Protein AF-A0A1F5LB48-F1 (afdb_monomer)

Structure (mmCIF, N/CA/C/O backbone):
data_AF-A0A1F5LB48-F1
#
_entry.id   AF-A0A1F5LB48-F1
#
loop_
_atom_site.group_PDB
_atom_site.id
_atom_site.type_symbol
_atom_site.label_atom_id
_atom_site.label_alt_id
_atom_site.label_comp_id
_atom_site.label_asym_id
_atom_site.label_entity_id
_atom_site.label_seq_id
_atom_site.pdbx_PDB_ins_code
_atom_site.Cartn_x
_atom_site.Cartn_y
_atom_site.Cartn_z
_atom_site.occupancy
_atom_site.B_iso_or_equiv
_atom_site.auth_seq_id
_atom_site.auth_comp_id
_atom_site.auth_asym_id
_atom_site.auth_atom_id
_atom_site.pdbx_PDB_model_num
ATOM 1 N N . MET A 1 1 ? -12.799 -10.835 -4.211 1.00 81.88 1 MET A N 1
ATOM 2 C CA . MET A 1 1 ? -11.622 -11.680 -4.520 1.00 81.88 1 MET A CA 1
ATOM 3 C C . MET A 1 1 ? -11.861 -12.621 -5.693 1.00 81.88 1 MET A C 1
ATOM 5 O O . MET A 1 1 ? -11.198 -12.433 -6.698 1.00 81.88 1 MET A O 1
ATOM 9 N N . VAL A 1 2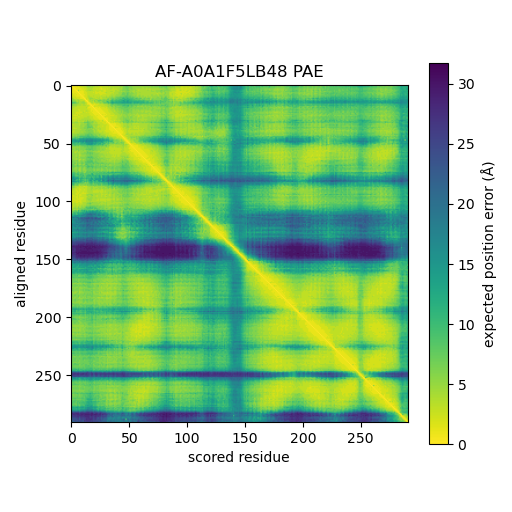 ? -12.829 -13.552 -5.645 1.00 86.00 2 VAL A N 1
ATOM 10 C CA . VAL A 1 2 ? -13.094 -14.482 -6.774 1.00 86.00 2 VAL A CA 1
ATOM 11 C C . VAL A 1 2 ? -13.381 -13.746 -8.089 1.00 86.00 2 VAL A C 1
ATOM 13 O O . VAL A 1 2 ? -12.719 -13.997 -9.089 1.00 86.00 2 VAL A O 1
ATOM 16 N N . ALA A 1 3 ? -14.321 -12.793 -8.080 1.00 87.88 3 ALA A N 1
ATOM 17 C CA . ALA A 1 3 ? -14.663 -12.017 -9.274 1.00 87.88 3 ALA A CA 1
ATOM 18 C C . ALA A 1 3 ? -13.473 -11.198 -9.810 1.00 87.88 3 ALA A C 1
ATOM 20 O O . ALA A 1 3 ? -13.258 -11.152 -11.015 1.00 87.88 3 ALA A O 1
ATOM 21 N N . TRP A 1 4 ? -12.668 -10.616 -8.915 1.00 89.44 4 TRP A N 1
ATOM 22 C CA . TRP A 1 4 ? -11.459 -9.869 -9.277 1.00 89.44 4 TRP A CA 1
ATOM 23 C C . TRP A 1 4 ? -10.420 -10.772 -9.958 1.00 89.44 4 TRP A C 1
ATOM 25 O O . TRP A 1 4 ? -9.944 -10.450 -11.044 1.00 89.44 4 TRP A O 1
ATOM 35 N N . GLY A 1 5 ? -10.130 -11.941 -9.375 1.00 86.88 5 GLY A N 1
ATOM 36 C CA . GLY A 1 5 ? -9.173 -12.897 -9.941 1.00 86.88 5 GLY A CA 1
ATOM 37 C C . GLY A 1 5 ? -9.636 -13.446 -11.291 1.00 86.88 5 GLY A C 1
ATOM 38 O O . GLY A 1 5 ? -8.848 -13.546 -12.230 1.00 86.88 5 GLY A O 1
ATOM 39 N N . LEU A 1 6 ? -10.940 -13.700 -11.440 1.00 88.69 6 LEU A N 1
ATOM 40 C CA . LEU A 1 6 ? -11.532 -14.119 -12.709 1.00 88.69 6 LEU A CA 1
ATOM 41 C C . LEU A 1 6 ? -11.364 -13.031 -13.780 1.00 88.69 6 LEU A C 1
ATOM 43 O O . LEU A 1 6 ? -10.853 -13.315 -14.861 1.00 88.69 6 LEU A O 1
ATOM 47 N N . VAL A 1 7 ? -11.697 -11.773 -13.481 1.00 90.12 7 VAL A N 1
ATOM 48 C CA . VAL A 1 7 ? -11.503 -10.662 -14.431 1.00 90.12 7 VAL A CA 1
ATOM 49 C C . VAL A 1 7 ? -10.018 -10.465 -14.775 1.00 90.12 7 VAL A C 1
ATOM 51 O O . VAL A 1 7 ? -9.695 -10.230 -15.942 1.00 90.12 7 VAL A O 1
ATOM 54 N N . MET A 1 8 ? -9.100 -10.636 -13.817 1.00 88.00 8 MET A N 1
ATOM 55 C CA . MET A 1 8 ? -7.652 -10.594 -14.069 1.00 88.00 8 MET A CA 1
ATOM 56 C C . MET A 1 8 ? -7.190 -11.694 -15.031 1.00 88.00 8 MET A C 1
ATOM 58 O O . MET A 1 8 ? -6.523 -11.393 -16.022 1.00 88.00 8 MET A O 1
ATOM 62 N N . THR A 1 9 ? -7.607 -12.949 -14.818 1.00 88.12 9 THR A N 1
ATOM 63 C CA . THR A 1 9 ? -7.268 -14.046 -15.747 1.00 88.12 9 THR A CA 1
ATOM 64 C C . THR A 1 9 ? -7.815 -13.802 -17.152 1.00 88.12 9 THR A C 1
ATOM 66 O O . THR A 1 9 ? -7.095 -13.983 -18.135 1.00 88.12 9 THR A O 1
ATOM 69 N N . LEU A 1 10 ? -9.054 -13.307 -17.262 1.00 86.75 10 LEU A N 1
ATOM 70 C CA . LEU A 1 10 ? -9.660 -12.953 -18.546 1.00 86.75 10 LEU A CA 1
ATOM 71 C C . LEU A 1 10 ? -8.911 -11.812 -19.240 1.00 86.75 10 LEU A C 1
ATOM 73 O O . LEU A 1 10 ? -8.740 -11.861 -20.458 1.00 86.75 10 LEU A O 1
ATOM 77 N N . THR A 1 11 ? -8.403 -10.829 -18.488 1.00 86.62 11 THR A N 1
ATOM 78 C CA . THR A 1 11 ? -7.620 -9.702 -19.030 1.00 86.62 11 THR A CA 1
ATOM 79 C C . THR A 1 11 ? -6.382 -10.188 -19.786 1.00 86.62 11 THR A C 1
ATOM 81 O O . THR A 1 11 ? -6.052 -9.638 -20.835 1.00 86.62 11 THR A O 1
ATOM 84 N N . GLY A 1 12 ? -5.733 -11.258 -19.318 1.00 82.62 12 GLY A N 1
ATOM 85 C CA . GLY A 1 12 ? -4.582 -11.850 -20.003 1.00 82.62 12 GLY A CA 1
ATOM 86 C C . GLY A 1 12 ? -4.915 -12.483 -21.361 1.00 82.62 12 GLY A C 1
ATOM 87 O O . GLY A 1 12 ? -4.046 -12.569 -22.227 1.00 82.62 12 GLY A O 1
ATOM 88 N N . ILE A 1 13 ? -6.168 -12.875 -21.606 1.00 85.00 13 ILE A N 1
ATOM 89 C CA . ILE A 1 13 ? -6.598 -13.592 -22.824 1.00 85.00 13 ILE A CA 1
ATOM 90 C C . ILE A 1 13 ? -7.203 -12.636 -23.869 1.00 85.00 13 ILE A C 1
ATOM 92 O O . ILE A 1 13 ? -7.259 -12.962 -25.055 1.00 85.00 13 ILE A O 1
ATOM 96 N N . VAL A 1 14 ? -7.566 -11.413 -23.472 1.00 85.06 14 VAL A N 1
ATOM 97 C CA . VAL A 1 14 ? -8.120 -10.387 -24.368 1.00 85.06 14 VAL A CA 1
ATOM 98 C C . VAL A 1 14 ? -7.200 -10.111 -25.563 1.00 85.06 14 VAL A C 1
ATOM 100 O O . VAL A 1 14 ? -5.998 -9.910 -25.407 1.00 85.06 14 VAL A O 1
ATOM 103 N N . GLN A 1 15 ? -7.787 -10.052 -26.762 1.00 81.56 15 GLN A N 1
ATOM 104 C CA . GLN A 1 15 ? -7.083 -9.708 -28.008 1.00 81.56 15 GLN A CA 1
ATOM 105 C C . GLN A 1 15 ? -7.569 -8.400 -28.657 1.00 81.56 15 GLN A C 1
ATOM 107 O O . GLN A 1 15 ? -6.947 -7.913 -29.592 1.00 81.56 15 GLN A O 1
ATOM 112 N N . ASN A 1 16 ? -8.654 -7.806 -28.144 1.00 88.44 16 ASN A N 1
ATOM 113 C CA . ASN A 1 16 ? -9.307 -6.635 -28.732 1.00 88.44 16 ASN A CA 1
ATOM 114 C C . ASN A 1 16 ? -9.297 -5.440 -27.770 1.00 88.44 16 ASN A C 1
ATOM 116 O O . ASN A 1 16 ? -9.497 -5.609 -26.567 1.00 88.44 16 ASN A O 1
ATOM 120 N N . TYR A 1 17 ? -9.171 -4.221 -28.305 1.00 87.50 17 TYR A N 1
ATOM 121 C CA . TYR A 1 17 ? -9.194 -2.982 -27.514 1.00 87.50 17 TYR A CA 1
ATOM 122 C C . TYR A 1 17 ? -10.490 -2.815 -26.703 1.00 87.50 17 TYR A C 1
ATOM 124 O O . TYR A 1 17 ? -10.450 -2.499 -25.515 1.00 87.50 17 TYR A O 1
ATOM 132 N N . SER A 1 18 ? -11.642 -3.099 -27.317 1.00 89.69 18 SER A N 1
ATOM 133 C CA . SER A 1 18 ? -12.945 -3.069 -26.640 1.00 89.69 18 SER A CA 1
ATOM 134 C C . SER A 1 18 ? -13.026 -4.076 -25.488 1.00 89.69 18 SER A C 1
ATOM 136 O O . SER A 1 18 ? -13.546 -3.753 -24.422 1.00 89.69 18 SER A O 1
ATOM 138 N N . GLY A 1 19 ? -12.449 -5.269 -25.669 1.00 86.75 19 GLY A N 1
ATOM 139 C CA . GLY A 1 19 ? -12.344 -6.283 -24.620 1.00 86.75 19 GLY A CA 1
ATOM 140 C C . GLY A 1 19 ? -11.456 -5.835 -23.460 1.00 86.75 19 GLY A C 1
ATOM 141 O O . GLY A 1 19 ? -11.777 -6.104 -22.306 1.00 86.75 19 GLY A O 1
ATOM 142 N N . LEU A 1 20 ? -10.381 -5.092 -23.743 1.00 87.25 20 LEU A N 1
ATOM 143 C CA . LEU A 1 20 ? -9.483 -4.571 -22.711 1.00 87.25 20 LEU A CA 1
ATOM 144 C C . LEU A 1 20 ? -10.187 -3.494 -21.881 1.00 87.25 20 LEU A C 1
ATOM 146 O O . LEU A 1 20 ? -10.059 -3.468 -20.658 1.00 87.25 20 LEU A O 1
ATOM 150 N N . LEU A 1 21 ? -10.970 -2.636 -22.538 1.00 89.31 21 LEU A N 1
ATOM 151 C CA . LEU A 1 21 ? -11.743 -1.586 -21.880 1.00 89.31 21 LEU A CA 1
ATOM 152 C C . LEU A 1 21 ? -12.848 -2.176 -20.992 1.00 89.31 21 LEU A C 1
ATOM 154 O O . LEU A 1 21 ? -12.995 -1.762 -19.843 1.00 89.31 21 LEU A O 1
ATOM 158 N N . ALA A 1 22 ? -13.553 -3.202 -21.478 1.00 90.88 22 ALA A N 1
ATOM 159 C CA . ALA A 1 22 ? -14.526 -3.946 -20.680 1.00 90.88 22 ALA A CA 1
ATOM 160 C C . ALA A 1 22 ? -13.871 -4.622 -19.463 1.00 90.88 22 ALA A C 1
ATOM 162 O O . ALA A 1 22 ? -14.363 -4.484 -18.344 1.00 90.88 22 ALA A O 1
ATOM 163 N N . ALA A 1 23 ? -12.730 -5.292 -19.653 1.00 89.12 23 ALA A N 1
ATOM 164 C CA . ALA A 1 23 ? -11.998 -5.928 -18.561 1.00 89.12 23 ALA A CA 1
ATOM 165 C C . ALA A 1 23 ? -11.575 -4.912 -17.487 1.00 89.12 23 ALA A C 1
ATOM 167 O O . ALA A 1 23 ? -11.754 -5.164 -16.299 1.00 89.12 23 ALA A O 1
ATOM 168 N N . ARG A 1 24 ? -11.100 -3.724 -17.887 1.00 88.75 24 ARG A N 1
ATOM 169 C CA . ARG A 1 24 ? -10.735 -2.645 -16.952 1.00 88.75 24 ARG A CA 1
ATOM 170 C C . ARG A 1 24 ? -11.927 -2.098 -16.177 1.00 88.75 24 ARG A C 1
ATOM 172 O O . ARG A 1 24 ? -11.792 -1.847 -14.982 1.00 88.75 24 ARG A O 1
ATOM 179 N N . PHE A 1 25 ? -13.079 -1.950 -16.827 1.00 90.50 25 PHE A N 1
ATOM 180 C CA . PHE A 1 25 ? -14.308 -1.534 -16.154 1.00 90.50 25 PHE A CA 1
ATOM 181 C C . PHE A 1 25 ? -14.709 -2.533 -15.061 1.00 90.50 25 PHE A C 1
ATOM 183 O O . PHE A 1 25 ? -14.881 -2.147 -13.905 1.00 90.50 25 PHE A O 1
ATOM 190 N N . PHE A 1 26 ? -14.791 -3.825 -15.393 1.00 91.00 26 PHE A N 1
ATOM 191 C CA . PHE A 1 26 ? -15.170 -4.850 -14.418 1.00 91.00 26 PHE A CA 1
ATOM 192 C C . PHE A 1 26 ? -14.134 -5.026 -13.307 1.00 91.00 26 PHE A C 1
ATOM 194 O O . PHE A 1 26 ? -14.515 -5.252 -12.161 1.00 91.00 26 PHE A O 1
ATOM 201 N N . LEU A 1 27 ? -12.846 -4.862 -13.610 1.00 88.00 27 LEU A N 1
ATOM 202 C CA . LEU A 1 27 ? -11.781 -4.910 -12.611 1.00 88.00 27 LEU A CA 1
ATOM 203 C C . LEU A 1 27 ? -12.006 -3.826 -11.550 1.00 88.00 27 LEU A C 1
ATOM 205 O O . LEU A 1 27 ? -12.094 -4.154 -10.367 1.00 88.00 27 LEU A O 1
ATOM 209 N N . GLY A 1 28 ? -12.243 -2.579 -11.972 1.00 86.31 28 GLY A N 1
ATOM 210 C CA . GLY A 1 28 ? -12.556 -1.478 -11.058 1.00 86.31 28 GLY A CA 1
ATOM 211 C C . GLY A 1 28 ? -13.821 -1.723 -10.227 1.00 86.31 28 GLY A C 1
ATOM 212 O O . GLY A 1 28 ? -13.813 -1.506 -9.017 1.00 86.31 28 GLY A O 1
ATOM 213 N N . VAL A 1 29 ? -14.887 -2.254 -10.840 1.00 89.06 29 VAL A N 1
ATOM 214 C CA . VAL A 1 29 ? -16.126 -2.617 -10.121 1.00 89.06 29 VAL A CA 1
ATOM 215 C C . VAL A 1 29 ? -15.854 -3.663 -9.037 1.00 89.06 29 VAL A C 1
ATOM 217 O O . VAL A 1 29 ? -16.358 -3.543 -7.922 1.00 89.06 29 VAL A O 1
ATOM 220 N N . THR A 1 30 ? -15.039 -4.678 -9.332 1.00 87.38 30 THR A N 1
ATOM 221 C CA . THR A 1 30 ? -14.706 -5.727 -8.354 1.00 87.38 30 THR A CA 1
ATOM 222 C C . THR A 1 30 ? -13.747 -5.266 -7.255 1.00 87.38 30 THR A C 1
ATOM 224 O O . THR A 1 30 ? -13.747 -5.853 -6.173 1.00 87.38 30 THR A O 1
ATOM 227 N N . GLU A 1 31 ? -12.946 -4.231 -7.509 1.00 84.38 31 GLU A N 1
ATOM 228 C CA . GLU A 1 31 ? -11.964 -3.688 -6.565 1.00 84.38 31 GLU A CA 1
ATOM 229 C C . GLU A 1 31 ? -12.570 -2.648 -5.611 1.00 84.38 31 GLU A C 1
ATOM 231 O O . GLU A 1 31 ? -12.173 -2.578 -4.448 1.00 84.38 31 GLU A O 1
ATOM 236 N N . ALA A 1 32 ? -13.587 -1.898 -6.049 1.00 82.44 32 ALA A N 1
ATOM 237 C CA . ALA A 1 32 ? -14.183 -0.797 -5.283 1.00 82.44 32 ALA A CA 1
ATOM 238 C C . ALA A 1 32 ? -14.658 -1.189 -3.868 1.00 82.44 32 ALA A C 1
ATOM 240 O O . ALA A 1 32 ? -14.583 -0.386 -2.940 1.00 82.44 32 ALA A O 1
ATOM 241 N N . GLY A 1 33 ? -15.123 -2.429 -3.682 1.00 79.31 33 GLY A N 1
ATOM 242 C CA . GLY A 1 33 ? -15.602 -2.927 -2.387 1.00 79.31 33 GLY A CA 1
ATOM 243 C C . GLY A 1 33 ? -14.512 -3.464 -1.451 1.00 79.31 33 GLY A C 1
ATOM 244 O O . GLY A 1 33 ? -14.788 -3.705 -0.277 1.00 79.31 33 GLY A O 1
ATOM 245 N N . LEU A 1 34 ? -13.283 -3.663 -1.937 1.00 82.75 34 LEU A N 1
ATOM 246 C CA . LEU A 1 34 ? -12.214 -4.331 -1.187 1.00 82.75 34 LEU A CA 1
ATOM 247 C C . LEU A 1 34 ? -11.807 -3.523 0.043 1.00 82.75 34 LEU A C 1
ATOM 249 O O . LEU A 1 34 ? -11.749 -4.046 1.154 1.00 82.75 34 LEU A O 1
ATOM 253 N N . PHE A 1 35 ? -11.555 -2.234 -0.163 1.00 77.69 35 PHE A N 1
ATOM 254 C CA . PHE A 1 35 ? -11.083 -1.347 0.887 1.00 77.69 35 PHE A CA 1
ATOM 255 C C . PHE A 1 35 ? -12.109 -1.108 2.012 1.00 77.69 35 PHE A C 1
ATOM 257 O O . PHE A 1 35 ? -11.781 -1.378 3.172 1.00 77.69 35 PHE A O 1
ATOM 264 N N . PRO A 1 36 ? -13.357 -0.679 1.722 1.00 74.69 36 PRO A N 1
ATOM 265 C CA . PRO A 1 36 ? -14.378 -0.533 2.760 1.00 74.69 36 PRO A CA 1
ATOM 266 C C . PRO A 1 36 ? -14.736 -1.874 3.416 1.00 74.69 36 PRO A C 1
ATOM 268 O O . PRO A 1 36 ? -14.980 -1.911 4.620 1.00 74.69 36 PRO A O 1
ATOM 271 N N . GLY A 1 37 ? -14.698 -2.984 2.667 1.00 77.25 37 GLY A N 1
ATOM 272 C CA . GLY A 1 37 ? -14.926 -4.325 3.209 1.00 77.25 37 GLY A CA 1
ATOM 273 C C . GLY A 1 37 ? -13.884 -4.732 4.254 1.00 77.25 37 GLY A C 1
ATOM 274 O O . GLY A 1 37 ? -14.246 -5.209 5.327 1.00 77.25 37 GLY A O 1
ATOM 275 N N . LEU A 1 38 ? -12.596 -4.481 3.992 1.00 77.44 38 LEU A N 1
ATOM 276 C CA . LEU A 1 38 ? -11.521 -4.735 4.960 1.00 77.44 38 LEU A CA 1
ATOM 277 C C . LEU A 1 38 ? -11.651 -3.854 6.206 1.00 77.44 38 LEU A C 1
ATOM 279 O O . LEU A 1 38 ? -11.498 -4.346 7.324 1.00 77.44 38 LEU A O 1
ATOM 283 N N . ALA A 1 39 ? -11.958 -2.566 6.030 1.00 73.88 39 ALA A N 1
ATOM 284 C CA . ALA A 1 39 ? -12.162 -1.651 7.149 1.00 73.88 39 ALA A CA 1
ATOM 285 C C . ALA A 1 39 ? -13.340 -2.093 8.037 1.00 73.88 39 ALA A C 1
ATOM 287 O O . ALA A 1 39 ? -13.211 -2.125 9.264 1.00 73.88 39 ALA A O 1
ATOM 288 N N . PHE A 1 40 ? -14.452 -2.509 7.425 1.00 74.00 40 PHE A N 1
ATOM 289 C CA . PHE A 1 40 ? -15.611 -3.047 8.135 1.00 74.00 40 PHE A CA 1
ATOM 290 C C . PHE A 1 40 ? -15.274 -4.344 8.881 1.00 74.00 40 PHE A C 1
ATOM 292 O O . PHE A 1 40 ? -15.571 -4.460 10.070 1.00 74.00 40 PHE A O 1
ATOM 299 N N . TYR A 1 41 ? -14.576 -5.279 8.235 1.00 75.00 41 TYR A N 1
ATOM 300 C CA . TYR A 1 41 ? -14.179 -6.543 8.857 1.00 75.00 41 TYR A CA 1
ATOM 301 C C . TYR A 1 41 ? -13.283 -6.332 10.090 1.00 75.00 41 TYR A C 1
ATOM 303 O O . TYR A 1 41 ? -13.521 -6.915 11.148 1.00 75.00 41 TYR A O 1
ATOM 311 N N . VAL A 1 42 ? -12.295 -5.430 10.006 1.00 74.12 42 VAL A N 1
ATOM 312 C CA . VAL A 1 42 ? -11.447 -5.074 11.160 1.00 74.12 42 VAL A CA 1
ATOM 313 C C . VAL A 1 42 ? -12.275 -4.465 12.294 1.00 74.12 42 VAL A C 1
ATOM 315 O O . VAL A 1 42 ? -12.001 -4.743 13.461 1.00 74.12 42 VAL A O 1
ATOM 318 N N . SER A 1 43 ? -13.292 -3.664 11.965 1.00 69.19 43 SER A N 1
ATOM 319 C CA . SER A 1 43 ? -14.159 -3.019 12.957 1.00 69.19 43 SER A CA 1
ATOM 320 C C . SER A 1 43 ? -15.053 -3.997 13.728 1.00 69.19 43 SER A C 1
ATOM 322 O O . SER A 1 43 ? -15.413 -3.715 14.868 1.00 69.19 43 SER A O 1
ATOM 324 N N . LEU A 1 44 ? -15.373 -5.149 13.131 1.00 70.00 44 LEU A N 1
ATOM 325 C CA . LEU A 1 44 ? -16.181 -6.199 13.752 1.00 70.00 44 LEU A CA 1
ATOM 326 C C . LEU A 1 44 ? -15.362 -7.052 14.733 1.00 70.00 44 LEU A C 1
ATOM 328 O O . LEU A 1 44 ? -15.877 -7.504 15.752 1.00 70.00 44 LEU A O 1
ATOM 332 N N . TRP A 1 45 ? -14.076 -7.251 14.435 1.00 69.75 45 TRP A N 1
ATOM 333 C CA . TRP A 1 45 ? -13.188 -8.126 15.204 1.00 69.75 45 TRP A CA 1
ATOM 334 C C . TRP A 1 45 ? -12.366 -7.413 16.282 1.00 69.75 45 TRP A C 1
ATOM 336 O O . TRP A 1 45 ? -11.889 -8.070 17.208 1.00 69.75 45 TRP A O 1
ATOM 346 N N . TYR A 1 46 ? -12.165 -6.095 16.180 1.00 69.56 46 TYR A N 1
ATOM 347 C CA . TYR A 1 46 ? -11.248 -5.371 17.063 1.00 69.56 46 TYR A CA 1
ATOM 348 C C . TYR A 1 46 ? -11.820 -4.056 17.610 1.00 69.56 46 TYR A C 1
ATOM 350 O O . TYR A 1 46 ? -12.443 -3.285 16.879 1.00 69.56 46 TYR A O 1
ATOM 358 N N . PRO A 1 47 ? -11.524 -3.722 18.882 1.00 66.12 47 PRO A N 1
ATOM 359 C CA . PRO A 1 47 ? -11.899 -2.440 19.462 1.00 66.12 47 PRO A CA 1
ATOM 360 C C . PRO A 1 47 ? -11.146 -1.272 18.804 1.00 66.12 47 PRO A C 1
ATOM 362 O O . PRO A 1 47 ? -9.964 -1.375 18.457 1.00 66.12 47 PRO A O 1
ATOM 365 N N . ARG A 1 48 ? -11.814 -0.112 18.699 1.00 63.06 48 ARG A N 1
ATOM 366 C CA . ARG A 1 48 ? -11.320 1.099 18.002 1.00 63.06 48 ARG A CA 1
ATOM 367 C C . ARG A 1 48 ? -9.921 1.543 18.439 1.00 63.06 48 ARG A C 1
ATOM 369 O O . ARG A 1 48 ? -9.135 2.004 17.609 1.00 63.06 48 ARG A O 1
ATOM 376 N N . LYS A 1 49 ? -9.577 1.362 19.717 1.00 64.25 49 LYS A N 1
ATOM 377 C CA . LYS A 1 49 ? -8.264 1.723 20.273 1.00 64.25 49 LYS A CA 1
ATOM 378 C C . LYS A 1 49 ? -7.101 0.985 19.596 1.00 64.25 49 LYS A C 1
ATOM 380 O O . LYS A 1 49 ? -6.047 1.582 19.443 1.00 64.25 49 LYS A O 1
ATOM 385 N N . ASN A 1 50 ? -7.324 -0.237 19.110 1.00 67.56 50 ASN A N 1
ATOM 386 C CA . ASN A 1 50 ? -6.290 -1.077 18.492 1.00 67.56 50 ASN A CA 1
ATOM 387 C C . ASN A 1 50 ? -6.472 -1.232 16.969 1.00 67.56 50 ASN A C 1
ATOM 389 O O . ASN A 1 50 ? -5.763 -2.009 16.331 1.00 67.56 50 ASN A O 1
ATOM 393 N N . SER A 1 51 ? -7.445 -0.530 16.380 1.00 66.56 51 SER A N 1
ATOM 394 C CA . SER A 1 51 ? -7.787 -0.658 14.957 1.00 66.56 51 SER A CA 1
ATOM 395 C C . SER A 1 51 ? -6.696 -0.117 14.022 1.00 66.56 51 SER A C 1
ATOM 397 O O . SER A 1 51 ? -6.489 -0.673 12.944 1.00 66.56 51 SER A O 1
ATOM 399 N N . GLN A 1 52 ? -5.947 0.911 14.444 1.00 68.00 52 GLN A N 1
ATOM 400 C CA . GLN A 1 52 ? -4.917 1.549 13.621 1.00 68.00 52 GLN A CA 1
ATOM 401 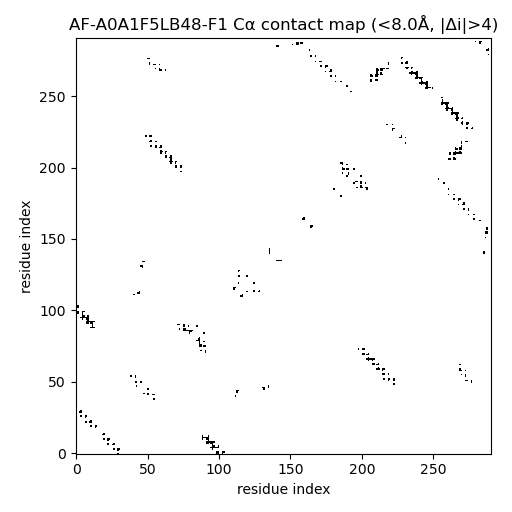C C . GLN A 1 52 ? -3.753 0.604 13.331 1.00 68.00 52 GLN A C 1
ATOM 403 O O . GLN A 1 52 ? -3.375 0.461 12.171 1.00 68.00 52 GLN A O 1
ATOM 408 N N . PHE A 1 53 ? -3.201 -0.069 14.342 1.00 75.31 53 PHE A N 1
ATOM 409 C CA . PHE A 1 53 ? -2.124 -1.037 14.143 1.00 75.31 53 PHE A CA 1
ATOM 410 C C . PHE A 1 53 ? -2.548 -2.189 13.223 1.00 75.31 53 PHE A C 1
ATOM 412 O O . PHE A 1 53 ? -1.758 -2.654 12.404 1.00 75.31 53 PHE A O 1
ATOM 419 N N . ARG A 1 54 ? -3.808 -2.634 13.305 1.00 80.56 54 ARG A N 1
ATOM 420 C CA . ARG A 1 54 ? -4.335 -3.707 12.444 1.00 80.56 54 ARG A CA 1
ATOM 421 C C . ARG A 1 54 ? -4.513 -3.254 10.998 1.00 80.56 54 ARG A C 1
ATOM 423 O O . ARG A 1 54 ? -4.099 -3.974 10.094 1.00 80.56 54 ARG A O 1
ATOM 430 N N . LEU A 1 55 ? -5.050 -2.055 10.775 1.00 78.75 55 LEU A N 1
ATOM 431 C CA . LEU A 1 55 ? -5.108 -1.453 9.440 1.00 78.75 55 LEU A CA 1
ATOM 432 C C . LEU A 1 55 ? -3.703 -1.222 8.875 1.00 78.75 55 LEU A C 1
ATOM 434 O O . LEU A 1 55 ? -3.455 -1.542 7.717 1.00 78.75 55 LEU A O 1
ATOM 438 N N . ALA A 1 56 ? -2.764 -0.747 9.696 1.00 80.25 56 ALA A N 1
ATOM 439 C CA . ALA A 1 56 ? -1.365 -0.608 9.308 1.00 80.25 56 ALA A CA 1
ATOM 440 C C . ALA A 1 56 ? -0.747 -1.958 8.918 1.00 80.25 56 ALA A C 1
ATOM 442 O O . ALA A 1 56 ? -0.013 -2.020 7.942 1.00 80.25 56 ALA A O 1
ATOM 443 N N . LEU A 1 57 ? -1.089 -3.056 9.598 1.00 84.38 57 LEU A N 1
ATOM 444 C CA . LEU A 1 57 ? -0.618 -4.396 9.235 1.00 84.38 57 LEU A CA 1
ATOM 445 C C . LEU A 1 57 ? -1.175 -4.862 7.879 1.00 84.38 57 LEU A C 1
ATOM 447 O O . LEU A 1 57 ? -0.435 -5.437 7.082 1.00 84.38 57 LEU A O 1
ATOM 451 N N . ILE A 1 58 ? -2.442 -4.562 7.574 1.00 84.12 58 ILE A N 1
ATOM 452 C CA . ILE A 1 58 ? -3.033 -4.831 6.252 1.00 84.12 58 ILE A CA 1
ATOM 453 C C . ILE A 1 58 ? -2.313 -4.012 5.174 1.00 84.12 58 ILE A C 1
ATOM 455 O O . ILE A 1 58 ? -1.895 -4.563 4.157 1.00 84.12 58 ILE A O 1
ATOM 459 N N . PHE A 1 59 ? -2.084 -2.720 5.406 1.00 82.75 59 PHE A N 1
ATOM 460 C CA . PHE A 1 59 ? -1.339 -1.875 4.467 1.00 82.75 59 PHE A CA 1
ATOM 461 C C . PHE A 1 59 ? 0.128 -2.293 4.315 1.00 82.75 59 PHE A C 1
ATOM 463 O O . PHE A 1 59 ? 0.657 -2.258 3.206 1.00 82.75 59 PHE A O 1
ATOM 470 N N . ALA A 1 60 ? 0.766 -2.753 5.390 1.00 85.06 60 ALA A N 1
ATOM 471 C CA . ALA A 1 60 ? 2.109 -3.318 5.362 1.00 85.06 60 ALA A CA 1
ATOM 472 C C . ALA A 1 60 ? 2.151 -4.617 4.538 1.00 85.06 60 ALA A C 1
ATOM 474 O O . ALA A 1 60 ? 3.103 -4.863 3.799 1.00 85.06 60 ALA A O 1
ATOM 475 N N . SER A 1 61 ? 1.102 -5.443 4.602 1.00 85.75 61 SER A N 1
ATOM 476 C CA . SER A 1 61 ? 0.992 -6.615 3.727 1.00 85.75 61 SER A CA 1
ATOM 477 C C . SER A 1 61 ? 0.844 -6.216 2.253 1.00 85.75 61 SER A C 1
ATOM 479 O O . SER A 1 61 ? 1.450 -6.849 1.392 1.00 85.75 61 SER A O 1
ATOM 481 N N . ALA A 1 62 ? 0.139 -5.117 1.959 1.00 84.81 62 ALA A N 1
ATOM 482 C CA . ALA A 1 62 ? 0.016 -4.583 0.604 1.00 84.81 62 ALA A CA 1
ATOM 483 C C . ALA A 1 62 ? 1.350 -4.025 0.071 1.00 84.81 62 ALA A C 1
ATOM 485 O O . ALA A 1 62 ? 1.716 -4.302 -1.071 1.00 84.81 62 ALA A O 1
ATOM 486 N N . SER A 1 63 ? 2.126 -3.300 0.888 1.00 84.19 63 SER A N 1
ATOM 487 C CA . SER A 1 63 ? 3.475 -2.855 0.496 1.00 84.19 63 SER A CA 1
ATOM 488 C C . SER A 1 63 ? 4.42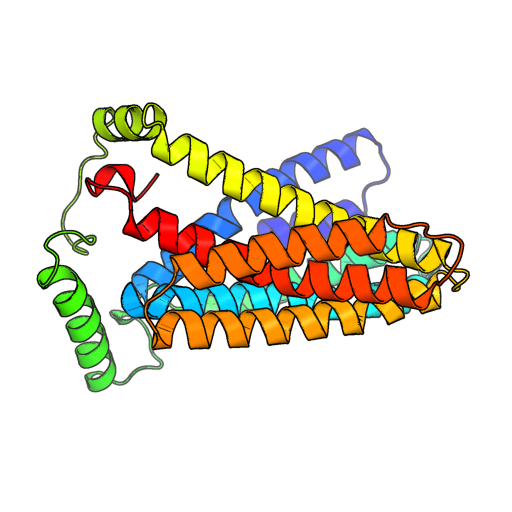2 -4.033 0.283 1.00 84.19 63 SER A C 1
ATOM 490 O O . SER A 1 63 ? 5.181 -4.053 -0.684 1.00 84.19 63 SER A O 1
ATOM 492 N N . MET A 1 64 ? 4.344 -5.047 1.146 1.00 86.44 64 MET A N 1
ATOM 493 C CA . MET A 1 64 ? 5.122 -6.274 1.007 1.00 86.44 64 MET A CA 1
ATOM 494 C C . MET A 1 64 ? 4.760 -7.022 -0.282 1.00 86.44 64 MET A C 1
ATOM 496 O O . MET A 1 64 ? 5.656 -7.443 -1.012 1.00 86.44 64 MET A O 1
ATOM 500 N N . ALA A 1 65 ? 3.470 -7.128 -0.612 1.00 85.81 65 ALA A N 1
ATOM 501 C CA . ALA A 1 65 ? 3.014 -7.686 -1.882 1.00 85.81 65 ALA A CA 1
ATOM 502 C C . ALA A 1 65 ? 3.575 -6.903 -3.081 1.00 85.81 65 ALA A C 1
ATOM 504 O O . ALA A 1 65 ? 4.005 -7.517 -4.053 1.00 85.81 65 ALA A O 1
ATOM 505 N N . GLY A 1 66 ? 3.678 -5.571 -2.988 1.00 80.75 66 GLY A N 1
ATOM 506 C CA . GLY A 1 66 ? 4.349 -4.738 -3.993 1.00 80.75 66 GLY A CA 1
ATOM 507 C C . GLY A 1 66 ? 5.830 -5.091 -4.190 1.00 80.75 66 GLY A C 1
ATOM 508 O O . GLY A 1 66 ? 6.302 -5.167 -5.325 1.00 80.75 66 GLY A O 1
ATOM 509 N N . ALA A 1 67 ? 6.549 -5.396 -3.104 1.00 82.12 67 ALA A N 1
ATOM 510 C CA . ALA A 1 67 ? 7.936 -5.860 -3.167 1.00 82.12 67 ALA A CA 1
ATOM 511 C C . ALA A 1 67 ? 8.055 -7.203 -3.913 1.00 82.12 67 ALA A C 1
ATOM 513 O O . ALA A 1 67 ? 8.917 -7.369 -4.776 1.00 82.12 67 ALA A O 1
ATOM 514 N N . PHE A 1 68 ? 7.162 -8.155 -3.625 1.00 83.62 68 PHE A N 1
ATOM 515 C CA . PHE A 1 68 ? 7.137 -9.449 -4.312 1.00 83.62 68 PHE A CA 1
ATOM 516 C C . PHE A 1 68 ? 6.656 -9.345 -5.761 1.00 83.62 68 PHE A C 1
ATOM 518 O O . PHE A 1 68 ? 7.173 -10.060 -6.616 1.00 83.62 68 PHE A O 1
ATOM 525 N N . SER A 1 69 ? 5.727 -8.436 -6.059 1.00 80.31 69 SER A N 1
ATOM 526 C CA . SER A 1 69 ? 5.209 -8.205 -7.410 1.00 80.31 69 SER A CA 1
ATOM 527 C C . SER A 1 69 ? 6.321 -7.776 -8.372 1.00 80.31 69 SER A C 1
ATOM 529 O O . SER A 1 69 ? 6.424 -8.322 -9.468 1.00 80.31 69 SER A O 1
ATOM 531 N N . GLY A 1 70 ? 7.238 -6.899 -7.941 1.00 75.81 70 GLY A N 1
ATOM 532 C CA . GLY A 1 70 ? 8.402 -6.509 -8.747 1.00 75.81 70 GLY A CA 1
ATOM 533 C C . GLY A 1 70 ? 9.331 -7.683 -9.086 1.00 75.81 70 GLY A C 1
ATOM 534 O O . GLY A 1 70 ? 9.797 -7.802 -10.220 1.00 75.81 70 GLY A O 1
ATOM 535 N N . LEU A 1 71 ? 9.558 -8.588 -8.128 1.00 80.25 71 LEU A N 1
ATOM 536 C CA . LEU A 1 71 ? 10.348 -9.805 -8.342 1.00 80.25 71 LEU A CA 1
ATOM 537 C C . LEU A 1 71 ? 9.630 -10.796 -9.268 1.00 80.25 71 LEU A C 1
ATOM 539 O O . LEU A 1 71 ? 10.246 -11.361 -10.172 1.00 80.25 71 LEU A O 1
ATOM 543 N N . LEU A 1 72 ? 8.331 -11.003 -9.047 1.00 81.62 72 LEU A N 1
ATOM 544 C CA . LEU A 1 72 ? 7.504 -11.899 -9.847 1.00 81.62 72 LEU A CA 1
ATOM 545 C C . LEU A 1 72 ? 7.435 -11.414 -11.301 1.00 81.62 72 LEU A C 1
ATOM 547 O O . LEU A 1 72 ? 7.632 -12.205 -12.219 1.00 81.62 72 LEU A O 1
ATOM 551 N N . ALA A 1 73 ? 7.251 -10.108 -11.511 1.00 76.69 73 ALA A N 1
ATOM 552 C CA . ALA A 1 73 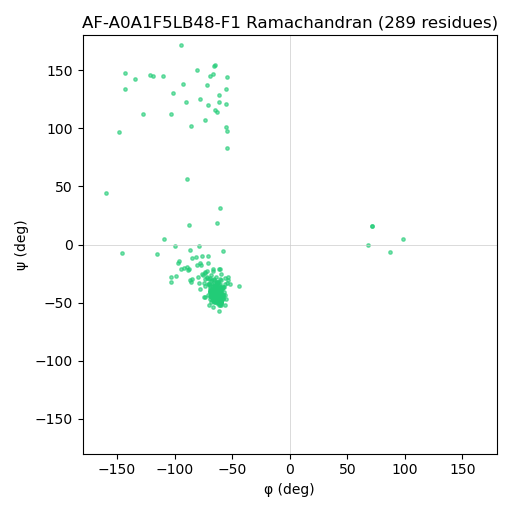? 7.273 -9.484 -12.830 1.00 76.69 73 ALA A CA 1
ATOM 553 C C . ALA A 1 73 ? 8.623 -9.684 -13.532 1.00 76.69 73 ALA A C 1
ATOM 555 O O . ALA A 1 73 ? 8.652 -10.029 -14.714 1.00 76.69 73 ALA A O 1
ATOM 556 N N . TYR A 1 74 ? 9.737 -9.546 -12.806 1.00 77.31 74 TYR A N 1
ATOM 557 C CA . TYR A 1 74 ? 11.066 -9.813 -13.354 1.00 77.31 74 TYR A CA 1
ATOM 558 C C . TYR A 1 74 ? 11.215 -11.272 -13.814 1.00 77.31 74 TYR A C 1
ATOM 560 O O . TYR A 1 74 ? 11.654 -11.521 -14.941 1.00 77.31 74 TYR A O 1
ATOM 568 N N . LEU A 1 75 ? 10.818 -12.234 -12.973 1.00 79.38 75 LEU A N 1
ATOM 569 C CA . LEU A 1 75 ? 10.905 -13.666 -13.277 1.00 79.38 75 LEU A CA 1
ATOM 570 C C . LEU A 1 75 ? 9.996 -14.067 -14.444 1.00 79.38 75 LEU A C 1
ATOM 572 O O . LEU A 1 75 ? 10.446 -14.764 -15.352 1.00 79.38 75 LEU A O 1
ATOM 576 N N . ILE A 1 76 ? 8.749 -13.594 -14.451 1.00 78.81 76 ILE A N 1
ATOM 577 C CA . ILE A 1 76 ? 7.760 -13.918 -15.488 1.00 78.81 76 ILE A CA 1
ATOM 578 C C . ILE A 1 76 ? 8.095 -13.225 -16.811 1.00 78.81 76 ILE A C 1
ATOM 580 O O . ILE A 1 76 ? 7.828 -13.792 -17.867 1.00 78.81 76 ILE A O 1
ATOM 584 N N . SER A 1 77 ? 8.768 -12.067 -16.805 1.00 70.88 77 SER A N 1
ATOM 585 C CA . SER A 1 77 ? 9.220 -11.441 -18.059 1.00 70.88 77 SER A CA 1
ATOM 586 C C . SER A 1 77 ? 10.183 -12.326 -18.863 1.00 70.88 77 SER A C 1
ATOM 588 O O . SER A 1 77 ? 10.283 -12.170 -20.075 1.00 70.88 77 SER A O 1
ATOM 590 N N . LYS A 1 78 ? 10.851 -13.301 -18.224 1.00 75.25 78 LYS A N 1
ATOM 591 C CA . LYS A 1 78 ? 11.691 -14.292 -18.917 1.00 75.25 78 LYS A CA 1
ATOM 592 C C . LYS A 1 78 ? 10.895 -15.393 -19.626 1.00 75.25 78 LYS A C 1
ATOM 594 O O . LYS A 1 78 ? 11.490 -16.154 -20.379 1.00 75.25 78 LYS A O 1
ATOM 599 N N . MET A 1 79 ? 9.584 -15.490 -19.398 1.00 72.31 79 MET A N 1
ATOM 600 C CA . MET A 1 79 ? 8.680 -16.429 -20.079 1.00 72.31 79 MET A CA 1
ATOM 601 C C . MET A 1 79 ? 8.115 -15.863 -21.391 1.00 72.31 79 MET A C 1
ATOM 603 O O . MET A 1 79 ? 7.122 -16.372 -21.911 1.00 72.31 79 MET A O 1
ATOM 607 N N . ASP A 1 80 ? 8.723 -14.806 -21.926 1.00 74.31 80 ASP A N 1
ATOM 608 C CA . ASP A 1 80 ? 8.298 -14.211 -23.186 1.00 74.31 80 ASP A CA 1
ATOM 609 C C . ASP A 1 80 ? 8.408 -15.220 -24.343 1.00 74.31 80 ASP A C 1
ATOM 611 O O . ASP A 1 80 ? 9.429 -15.889 -24.513 1.00 74.31 80 ASP A O 1
ATOM 615 N N . GLY A 1 81 ? 7.324 -15.381 -25.105 1.00 72.19 81 GLY A N 1
ATOM 616 C CA . GLY A 1 81 ? 7.228 -16.359 -26.195 1.00 72.19 81 GLY A CA 1
ATOM 617 C C . GLY A 1 81 ? 6.765 -17.763 -25.783 1.00 72.19 81 GLY A C 1
ATOM 618 O O . GLY A 1 81 ? 6.481 -18.590 -26.655 1.00 72.19 81 GLY A O 1
ATOM 619 N N . VAL A 1 82 ? 6.602 -18.053 -24.487 1.00 75.31 82 VAL A N 1
ATOM 620 C CA . VAL A 1 82 ? 6.019 -19.328 -24.035 1.00 75.31 82 VAL A CA 1
ATOM 621 C C . VAL A 1 82 ? 4.523 -19.349 -24.366 1.00 75.31 82 VAL A C 1
ATOM 623 O O . VAL A 1 82 ? 3.756 -18.495 -23.922 1.00 75.31 82 VAL A O 1
ATOM 626 N N . GLY A 1 83 ? 4.097 -20.326 -25.172 1.00 70.31 83 GLY A N 1
ATOM 627 C CA . GLY A 1 83 ? 2.697 -20.474 -25.592 1.00 70.31 83 GLY A CA 1
ATOM 628 C C . GLY A 1 83 ? 2.208 -19.421 -26.596 1.00 70.31 83 GLY A C 1
ATOM 629 O O . GLY A 1 83 ? 1.001 -19.271 -26.761 1.00 70.31 83 GLY A O 1
ATOM 630 N N . GLY A 1 84 ? 3.115 -18.681 -27.251 1.00 76.94 84 GLY A N 1
ATOM 631 C CA . GLY A 1 84 ? 2.760 -17.636 -28.225 1.00 76.94 84 GLY A CA 1
ATOM 632 C C . GLY A 1 84 ? 2.148 -16.372 -27.606 1.00 76.94 84 GLY A C 1
ATOM 633 O O . GLY A 1 84 ? 1.538 -15.575 -28.316 1.00 76.94 84 GLY A O 1
ATOM 634 N N . LEU A 1 85 ? 2.287 -16.194 -26.288 1.00 76.94 85 LEU A N 1
ATOM 635 C CA . LEU A 1 85 ? 1.801 -15.033 -25.545 1.00 76.94 85 LEU A CA 1
ATOM 636 C C . LEU A 1 85 ? 2.976 -14.179 -25.061 1.00 76.94 85 LEU A C 1
ATOM 638 O O . LEU A 1 85 ? 4.025 -14.700 -24.686 1.00 76.94 85 LEU A O 1
ATOM 642 N N . GLU A 1 86 ? 2.774 -12.862 -25.042 1.00 78.88 86 GLU A N 1
ATOM 643 C CA . GLU A 1 86 ? 3.751 -11.915 -24.502 1.00 78.88 86 GLU A CA 1
ATOM 644 C C . GLU A 1 86 ? 3.869 -12.051 -22.977 1.00 78.88 86 GLU A C 1
ATOM 646 O O . GLU A 1 86 ? 2.869 -12.270 -22.281 1.00 78.88 86 GLU A O 1
ATOM 651 N N . GLY A 1 87 ? 5.076 -11.865 -22.438 1.00 75.75 87 GLY A N 1
ATOM 652 C CA . GLY A 1 87 ? 5.371 -12.063 -21.011 1.00 75.75 87 GLY A CA 1
ATOM 653 C C . GLY A 1 87 ? 4.465 -11.285 -20.041 1.00 75.75 87 GLY A C 1
ATOM 654 O O . GLY A 1 87 ? 4.154 -11.777 -18.958 1.00 75.75 87 GLY A O 1
ATOM 655 N N . TRP A 1 88 ? 3.954 -10.109 -20.423 1.00 79.44 88 TRP A N 1
ATOM 656 C CA . TRP A 1 88 ? 3.037 -9.334 -19.572 1.00 79.44 88 TRP A CA 1
ATOM 657 C C . TRP A 1 88 ? 1.660 -9.997 -19.404 1.00 79.44 88 TRP A C 1
ATOM 659 O O . TRP A 1 88 ? 1.015 -9.821 -18.370 1.00 79.44 88 TRP A O 1
ATOM 669 N N . ARG A 1 89 ? 1.204 -10.782 -20.390 1.00 83.25 89 ARG A N 1
ATOM 670 C CA . ARG A 1 89 ? -0.089 -11.489 -20.342 1.00 83.25 89 ARG A CA 1
ATOM 671 C C . ARG A 1 89 ? -0.049 -12.606 -19.306 1.00 83.25 89 ARG A C 1
ATOM 673 O O . ARG A 1 89 ? -1.019 -12.809 -18.579 1.00 83.25 89 ARG A O 1
ATOM 680 N N . TRP A 1 90 ? 1.098 -13.276 -19.194 1.00 83.38 90 TRP A N 1
ATOM 681 C CA . TRP A 1 90 ? 1.338 -14.318 -18.199 1.00 83.38 90 TRP A CA 1
ATOM 682 C C . TRP A 1 90 ? 1.280 -13.799 -16.763 1.00 83.38 90 TRP A C 1
ATOM 684 O O . TRP A 1 90 ? 0.797 -14.523 -15.896 1.00 83.38 90 TRP A O 1
ATOM 694 N N . ILE A 1 91 ? 1.689 -12.549 -16.515 1.00 85.25 91 ILE A N 1
ATOM 695 C CA . ILE A 1 91 ? 1.580 -11.925 -15.186 1.00 85.25 91 ILE A CA 1
ATOM 696 C C . ILE A 1 91 ? 0.110 -11.893 -14.748 1.00 85.25 91 ILE A C 1
ATOM 698 O O . ILE A 1 91 ? -0.228 -12.437 -13.699 1.00 85.25 91 ILE A O 1
ATOM 702 N N . PHE A 1 92 ? -0.780 -11.364 -15.593 1.00 84.81 92 PHE A N 1
ATOM 703 C CA . PHE A 1 92 ? -2.213 -11.278 -15.287 1.00 84.81 92 PHE A CA 1
ATOM 704 C C . PHE A 1 92 ? -2.883 -12.649 -15.125 1.00 84.81 92 PHE A C 1
ATOM 706 O O . PHE A 1 92 ? -3.739 -12.819 -14.256 1.00 84.81 92 PHE A O 1
ATOM 713 N N . ILE A 1 93 ? -2.490 -13.638 -15.935 1.00 86.81 93 ILE A N 1
ATOM 714 C CA . ILE A 1 93 ? -3.042 -14.998 -15.855 1.00 86.81 93 ILE A CA 1
ATOM 715 C C . ILE A 1 93 ? -2.608 -15.685 -14.557 1.00 86.81 93 ILE A C 1
ATOM 717 O O . ILE A 1 93 ? -3.452 -16.225 -13.845 1.00 86.81 93 ILE A O 1
ATOM 721 N N . LEU A 1 94 ? -1.313 -15.668 -14.235 1.00 87.38 94 LEU A N 1
ATOM 722 C CA . LEU A 1 94 ? -0.782 -16.359 -13.057 1.00 87.38 94 LEU A CA 1
ATOM 723 C C . LEU A 1 94 ? -1.250 -15.704 -11.755 1.00 87.38 94 LEU A C 1
ATOM 725 O O . LEU A 1 94 ? -1.680 -16.401 -10.837 1.00 87.38 94 LEU A O 1
ATOM 729 N N . GLU A 1 95 ? -1.222 -14.374 -11.685 1.00 85.94 95 GLU A N 1
ATOM 730 C CA . GLU A 1 95 ? -1.672 -13.625 -10.511 1.00 85.94 95 GLU A CA 1
ATOM 731 C C . GLU A 1 95 ? -3.192 -13.749 -10.313 1.00 85.94 95 GLU A C 1
ATOM 733 O O . GLU A 1 95 ? -3.670 -14.014 -9.205 1.00 85.94 95 GLU A O 1
ATOM 738 N N . GLY A 1 96 ? -3.967 -13.667 -11.398 1.00 86.19 96 GLY A N 1
ATOM 739 C CA . GLY A 1 96 ? -5.409 -13.906 -11.368 1.00 86.19 96 GLY A CA 1
ATOM 740 C C . GLY A 1 96 ? -5.762 -15.325 -10.909 1.00 86.19 96 GLY A C 1
ATOM 741 O O . GLY A 1 96 ? -6.643 -15.507 -10.071 1.00 86.19 96 GLY A O 1
ATOM 742 N N . LEU A 1 97 ? -5.048 -16.345 -11.392 1.00 89.19 97 LEU A N 1
ATOM 743 C CA . LEU A 1 97 ? -5.308 -17.733 -11.006 1.00 89.19 97 LEU A CA 1
ATOM 744 C C . LEU A 1 97 ? -4.987 -17.972 -9.527 1.00 89.19 97 LEU A C 1
ATOM 746 O O . LEU A 1 97 ? -5.801 -18.549 -8.803 1.00 89.19 97 LEU A O 1
ATOM 750 N N . LEU A 1 98 ? -3.830 -17.490 -9.065 1.00 89.12 98 LEU A N 1
ATOM 751 C CA . LEU A 1 98 ? -3.425 -17.593 -7.664 1.00 89.12 98 LEU A CA 1
ATOM 752 C C . LEU A 1 98 ? -4.462 -16.934 -6.745 1.00 89.12 98 LEU A C 1
ATOM 754 O O . LEU A 1 98 ? -4.850 -17.516 -5.733 1.00 89.12 98 LEU A O 1
ATOM 758 N N . THR A 1 99 ? -4.963 -15.752 -7.108 1.00 88.75 99 THR A N 1
ATOM 759 C CA . THR A 1 99 ? -5.975 -15.055 -6.301 1.00 88.75 99 THR A CA 1
ATOM 760 C C . THR A 1 99 ? -7.322 -15.766 -6.271 1.00 88.75 99 THR A C 1
ATOM 762 O O . THR A 1 99 ? -7.965 -15.758 -5.222 1.00 88.75 99 THR A O 1
ATOM 765 N N . VAL A 1 100 ? -7.742 -16.443 -7.346 1.00 89.69 100 VAL A N 1
ATOM 766 C CA . VAL A 1 100 ? -8.941 -17.304 -7.316 1.00 89.69 100 VAL A CA 1
ATOM 767 C C . VAL A 1 100 ? -8.741 -18.475 -6.356 1.00 89.69 100 VAL A C 1
ATOM 769 O O . VAL A 1 100 ? -9.613 -18.732 -5.529 1.00 89.69 100 VAL A O 1
ATOM 772 N N . VAL A 1 101 ? -7.587 -19.146 -6.411 1.00 89.06 101 VAL A N 1
ATOM 773 C CA . VAL A 1 101 ? -7.268 -20.266 -5.511 1.00 89.06 101 VAL A CA 1
ATOM 774 C C . VAL A 1 101 ? -7.288 -19.806 -4.053 1.00 89.06 101 VAL A C 1
ATOM 776 O O . VAL A 1 101 ? -7.991 -20.392 -3.229 1.00 89.06 101 VAL A O 1
ATOM 779 N N . VAL A 1 102 ? -6.591 -18.711 -3.736 1.00 87.50 102 VAL A N 1
ATOM 780 C CA . VAL A 1 102 ? -6.585 -18.126 -2.386 1.00 87.50 102 VAL A CA 1
ATOM 781 C C . VAL A 1 102 ? -7.992 -17.706 -1.960 1.00 87.50 102 VAL A C 1
ATOM 783 O O . VAL A 1 102 ? -8.361 -17.924 -0.811 1.00 87.50 102 VAL A O 1
ATOM 786 N N . ALA A 1 103 ? -8.808 -17.162 -2.864 1.00 86.31 103 ALA A N 1
ATOM 787 C CA . ALA A 1 103 ? -10.179 -16.772 -2.552 1.00 86.31 103 ALA A CA 1
ATOM 788 C C . ALA A 1 103 ? -11.056 -17.976 -2.170 1.00 86.31 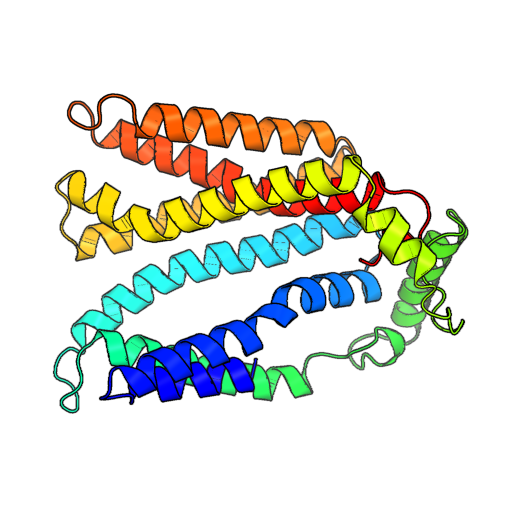103 ALA A C 1
ATOM 790 O O . ALA A 1 103 ? -11.811 -17.890 -1.201 1.00 86.31 103 ALA A O 1
ATOM 791 N N . VAL A 1 104 ? -10.922 -19.104 -2.873 1.00 87.00 104 VAL A N 1
ATOM 792 C CA . VAL A 1 104 ? -11.635 -20.346 -2.535 1.00 87.00 104 VAL A CA 1
ATOM 793 C C . VAL A 1 104 ? -11.199 -20.861 -1.164 1.00 87.00 104 VAL A C 1
ATOM 795 O O . VAL A 1 104 ? -12.051 -21.189 -0.346 1.00 87.00 104 VAL A O 1
ATOM 798 N N . PHE A 1 105 ? -9.898 -20.861 -0.863 1.00 85.06 105 PHE A N 1
ATOM 799 C CA . PHE A 1 105 ? -9.418 -21.242 0.471 1.00 85.06 105 PHE A CA 1
ATOM 800 C C . PHE A 1 105 ? -9.867 -20.266 1.564 1.00 85.06 105 PHE A C 1
ATOM 802 O O . PHE A 1 105 ? -10.214 -20.694 2.663 1.00 85.06 105 PHE A O 1
ATOM 809 N N . SER A 1 106 ? -9.909 -18.964 1.269 1.00 82.75 106 SER A N 1
ATOM 810 C CA . SER A 1 106 ? -10.327 -17.941 2.231 1.00 82.75 106 SER A CA 1
ATOM 811 C C . SER A 1 106 ? -11.776 -18.124 2.679 1.00 82.75 106 SER A C 1
ATOM 813 O O . SER A 1 106 ? -12.067 -17.893 3.845 1.00 82.75 106 SER A O 1
ATOM 815 N N . PHE A 1 107 ? -12.650 -18.637 1.806 1.00 78.12 107 PHE A N 1
ATOM 816 C CA . PHE A 1 107 ? -14.041 -18.944 2.149 1.00 78.12 107 PHE A CA 1
ATOM 817 C C . PHE A 1 107 ? -14.166 -19.983 3.276 1.00 78.12 107 PHE A C 1
ATOM 819 O O . PHE A 1 107 ? -15.122 -19.946 4.039 1.00 78.12 107 PHE A O 1
ATOM 826 N N . PHE A 1 108 ? -13.198 -20.894 3.408 1.00 77.12 108 PHE A N 1
ATOM 827 C CA . PHE A 1 108 ? -13.205 -21.910 4.464 1.00 77.12 108 PHE A CA 1
ATOM 828 C C . PHE A 1 108 ? -12.467 -21.479 5.737 1.00 77.12 108 PHE A C 1
ATOM 830 O O . PHE A 1 108 ? -12.668 -22.076 6.792 1.00 77.12 108 PHE A O 1
ATOM 837 N N . LEU A 1 109 ? -11.581 -20.485 5.643 1.00 75.19 109 LEU A N 1
ATOM 838 C CA . LEU A 1 109 ? -10.704 -20.071 6.742 1.00 75.19 109 LEU A CA 1
ATOM 839 C C . LEU A 1 109 ? -11.168 -18.788 7.439 1.00 75.19 109 LEU A C 1
ATOM 841 O O . LEU A 1 109 ? -10.862 -18.593 8.616 1.00 75.19 109 LEU A O 1
ATOM 845 N N . VAL A 1 110 ? -11.866 -17.906 6.721 1.00 71.69 110 VAL A N 1
ATOM 846 C CA . VAL A 1 110 ? -12.335 -16.619 7.238 1.00 71.69 110 VAL A CA 1
ATOM 847 C C . VAL A 1 110 ? -13.723 -16.802 7.837 1.00 71.69 110 VAL A C 1
ATOM 849 O O . VAL A 1 110 ? -14.647 -17.241 7.161 1.00 71.69 110 VAL A O 1
ATOM 852 N N . TRP A 1 111 ? -13.853 -16.459 9.116 1.00 71.06 111 TRP A N 1
ATOM 853 C CA . TRP A 1 111 ? -15.115 -16.495 9.847 1.00 71.06 111 TRP A CA 1
ATOM 854 C C . TRP A 1 111 ? -15.667 -15.076 9.945 1.00 71.06 111 TRP A C 1
ATOM 856 O O . TRP A 1 111 ? -14.938 -14.164 10.335 1.00 71.06 111 TRP A O 1
ATOM 866 N N . ASP A 1 112 ? -16.941 -14.889 9.607 1.00 65.69 112 ASP A N 1
ATOM 867 C CA . ASP A 1 112 ? -17.543 -13.555 9.550 1.00 65.69 112 ASP A CA 1
ATOM 868 C C . ASP A 1 112 ? -17.623 -12.902 10.934 1.00 65.69 112 ASP A C 1
ATOM 870 O O . ASP A 1 112 ? -17.303 -11.725 11.073 1.00 65.69 112 ASP A O 1
ATOM 874 N N . GLU A 1 113 ? -17.945 -13.667 11.982 1.00 59.41 113 GLU A N 1
ATOM 875 C CA . GLU A 1 113 ? -18.048 -13.149 13.347 1.00 59.41 113 GLU A CA 1
ATOM 876 C C . GLU A 1 113 ? -17.109 -13.858 14.333 1.00 59.41 113 GLU A C 1
ATOM 878 O O . GLU A 1 113 ? -16.958 -15.089 14.280 1.00 59.41 113 GLU A O 1
ATOM 883 N N . PRO A 1 114 ? -16.570 -13.126 15.332 1.00 60.41 114 PRO A N 1
ATOM 884 C CA . PRO A 1 114 ? -15.815 -13.734 16.426 1.00 60.41 114 PRO A CA 1
ATOM 885 C C . PRO A 1 114 ? -16.655 -14.744 17.230 1.00 60.41 114 PRO A C 1
ATOM 887 O O . PRO A 1 114 ? -16.105 -15.698 17.778 1.00 60.41 114 PRO A O 1
ATOM 890 N N . ALA A 1 115 ? -17.989 -14.603 17.244 1.00 56.84 115 ALA A N 1
ATOM 891 C CA . ALA A 1 115 ? -18.910 -15.568 17.851 1.00 56.84 115 ALA A CA 1
ATOM 892 C C . ALA A 1 115 ? -18.931 -16.918 17.102 1.00 56.84 115 ALA A C 1
ATOM 894 O O . ALA A 1 115 ? -18.908 -17.988 17.719 1.00 56.84 115 ALA A O 1
ATOM 895 N N . THR A 1 116 ? -18.897 -16.878 15.767 1.00 59.72 116 THR A N 1
ATOM 896 C CA . THR A 1 116 ? -18.897 -18.067 14.898 1.00 59.72 116 THR A CA 1
ATOM 897 C C . THR A 1 116 ? -17.528 -18.723 14.729 1.00 59.72 116 THR A C 1
ATOM 899 O O . THR A 1 116 ? -17.449 -19.842 14.232 1.00 59.72 116 THR A O 1
ATOM 902 N N . ALA A 1 117 ? -16.446 -18.076 15.167 1.00 61.50 117 ALA A N 1
ATOM 903 C CA . ALA A 1 117 ? -15.089 -18.561 14.952 1.00 61.50 117 ALA A CA 1
ATOM 904 C C . ALA A 1 117 ? -14.835 -19.913 15.645 1.00 61.50 117 ALA A C 1
ATOM 906 O O . ALA A 1 117 ? -14.814 -19.997 16.872 1.00 61.50 117 ALA A O 1
ATOM 907 N N . ALA A 1 118 ? -14.605 -20.979 14.876 1.00 60.09 118 ALA A N 1
ATOM 908 C CA . ALA A 1 118 ? -14.321 -22.312 15.425 1.00 60.09 118 ALA A CA 1
ATOM 909 C C . ALA A 1 118 ? -12.930 -22.427 16.084 1.00 60.09 118 ALA A C 1
ATOM 911 O O . ALA A 1 118 ? -12.676 -23.364 16.833 1.00 60.09 118 ALA A O 1
ATOM 912 N N . PHE A 1 119 ? -12.033 -21.473 15.807 1.00 68.81 119 PHE A N 1
ATOM 913 C CA . PHE A 1 119 ? -10.673 -21.427 16.352 1.00 68.81 119 PHE A CA 1
ATOM 914 C C . PHE A 1 119 ? -10.609 -20.949 17.815 1.00 68.81 119 PHE A C 1
ATOM 916 O O . PHE A 1 119 ? -9.668 -21.306 18.517 1.00 68.81 119 PHE A O 1
ATOM 923 N N . LEU A 1 120 ? -11.584 -20.162 18.286 1.00 62.03 120 LEU A N 1
ATOM 924 C CA . LEU A 1 120 ? -11.571 -19.634 19.652 1.00 62.03 120 LEU A CA 1
ATOM 925 C C . LEU A 1 120 ? -12.322 -20.544 20.621 1.00 62.03 120 LEU A C 1
ATOM 927 O O . LEU A 1 120 ? -13.430 -21.001 20.329 1.00 62.03 120 LEU A O 1
ATOM 931 N N . SER A 1 121 ? -11.755 -20.734 21.812 1.00 74.50 121 SER A N 1
ATOM 932 C CA . SER A 1 121 ? -12.471 -21.366 22.918 1.00 74.50 121 SER A CA 1
ATOM 933 C C . SER A 1 121 ? -13.641 -20.493 23.381 1.00 74.50 121 SER A C 1
ATOM 935 O O . SER A 1 121 ? -13.619 -19.267 23.270 1.00 74.50 121 SER A O 1
ATOM 937 N N . GLU A 1 122 ? -14.663 -21.119 23.964 1.00 72.00 122 GLU A N 1
ATOM 938 C CA . GLU A 1 122 ? -15.850 -20.420 24.476 1.00 72.00 122 GLU A CA 1
ATOM 939 C C . GLU A 1 122 ? -15.495 -19.323 25.501 1.00 72.00 122 GLU A C 1
ATOM 941 O O . GLU A 1 122 ? -16.181 -18.307 25.610 1.00 72.00 122 GLU A O 1
ATOM 946 N N . HIS A 1 123 ? -14.389 -19.497 26.232 1.00 70.00 123 HIS A N 1
ATOM 947 C CA . HIS A 1 123 ? -13.888 -18.504 27.178 1.00 70.00 123 HIS A CA 1
ATOM 948 C C . HIS A 1 123 ? -13.254 -17.295 26.475 1.00 70.00 123 HIS A C 1
ATOM 950 O O . HIS A 1 123 ? -13.573 -16.156 26.813 1.00 70.00 123 HIS A O 1
ATOM 956 N N . GLU A 1 124 ? -12.419 -17.522 25.458 1.00 73.06 124 GLU A N 1
ATOM 957 C CA . GLU A 1 124 ? -11.796 -16.439 24.685 1.00 73.06 124 GLU A CA 1
ATOM 958 C C . GLU A 1 124 ? -12.829 -15.660 23.867 1.00 73.06 124 GLU A C 1
ATOM 960 O O . GLU A 1 124 ? -12.736 -14.436 23.778 1.00 73.06 124 GLU A O 1
ATOM 965 N N . LYS A 1 125 ? -13.855 -16.342 23.335 1.00 71.56 125 LYS A N 1
ATOM 966 C CA . LYS A 1 125 ? -14.994 -15.691 22.672 1.00 71.56 125 LYS A CA 1
ATOM 967 C C . LYS A 1 125 ? -15.697 -14.713 23.601 1.00 71.56 125 LYS A C 1
ATOM 969 O O . LYS A 1 125 ? -15.949 -13.581 23.204 1.00 71.56 125 LYS A O 1
ATOM 974 N N . ARG A 1 126 ? -15.981 -15.123 24.841 1.00 69.19 126 ARG A N 1
ATOM 975 C CA . ARG A 1 126 ? -16.624 -14.254 25.839 1.00 69.19 126 ARG A CA 1
ATOM 976 C C . ARG A 1 126 ? -15.752 -13.059 26.196 1.00 69.19 126 ARG A C 1
ATOM 978 O O . ARG A 1 126 ? -16.257 -11.949 26.192 1.00 69.19 126 ARG A O 1
ATOM 985 N N . ILE A 1 127 ? -14.448 -13.258 26.404 1.00 73.12 127 ILE A N 1
ATOM 986 C CA . ILE A 1 127 ? -13.511 -12.156 26.681 1.00 73.12 127 ILE A CA 1
ATOM 987 C C . ILE A 1 127 ? -13.471 -11.154 25.517 1.00 73.12 127 ILE A C 1
ATOM 989 O O . ILE A 1 127 ? -13.472 -9.946 25.746 1.00 73.12 127 ILE A O 1
ATOM 993 N N . LEU A 1 128 ? -13.454 -11.632 24.270 1.00 69.44 128 LEU A N 1
ATOM 994 C CA . LEU A 1 128 ? -13.476 -10.772 23.082 1.00 69.44 128 LEU A CA 1
ATOM 995 C C . LEU A 1 128 ? -14.795 -10.019 22.936 1.00 69.44 128 LEU A C 1
ATOM 997 O O . LEU A 1 128 ? -14.775 -8.813 22.700 1.00 69.44 128 LEU A O 1
ATOM 1001 N N . LEU A 1 129 ? -15.924 -10.708 23.098 1.00 71.00 129 LEU A N 1
ATOM 1002 C CA . LEU A 1 129 ? -17.247 -10.091 23.040 1.00 71.00 129 LEU A CA 1
ATOM 1003 C C . LEU A 1 129 ? -17.423 -9.067 24.164 1.00 71.00 129 LEU A C 1
ATOM 1005 O O . LEU A 1 129 ? -17.892 -7.968 23.894 1.00 71.00 129 LEU A O 1
ATOM 1009 N N . ASP A 1 130 ? -16.969 -9.358 25.381 1.00 69.62 130 ASP A N 1
ATOM 1010 C CA . ASP A 1 130 ? -17.005 -8.413 26.499 1.00 69.62 130 ASP A CA 1
ATOM 1011 C C . ASP A 1 130 ? -16.077 -7.217 26.262 1.00 69.62 130 ASP A C 1
ATOM 1013 O O . ASP A 1 130 ? -16.481 -6.084 26.498 1.00 69.62 130 ASP A O 1
ATOM 1017 N N . ALA A 1 131 ? -14.871 -7.413 25.721 1.00 66.56 131 ALA A N 1
ATOM 1018 C CA . ALA A 1 131 ? -13.968 -6.310 25.377 1.00 66.56 131 ALA A CA 1
ATOM 1019 C C . ALA A 1 131 ? -14.528 -5.413 24.255 1.00 66.56 131 ALA A C 1
ATOM 1021 O O . ALA A 1 131 ? -14.371 -4.185 24.295 1.00 66.56 131 ALA A O 1
ATOM 1022 N N . LEU A 1 132 ? -15.196 -6.011 23.261 1.00 67.94 132 LEU A N 1
ATOM 1023 C CA . LEU A 1 132 ? -15.907 -5.292 22.202 1.00 67.94 132 LEU A CA 1
ATOM 1024 C C . LEU A 1 132 ? -17.099 -4.520 22.785 1.00 67.94 132 LEU A C 1
ATOM 1026 O O . LEU A 1 132 ? -17.199 -3.315 22.560 1.00 67.94 132 LEU A O 1
ATOM 1030 N N . ASN A 1 133 ? -17.933 -5.172 23.598 1.00 64.62 133 ASN A N 1
ATOM 1031 C CA . ASN A 1 133 ? -19.112 -4.582 24.234 1.00 64.62 133 ASN A CA 1
ATOM 1032 C C . ASN A 1 133 ? -18.744 -3.456 25.208 1.00 64.62 133 ASN A C 1
ATOM 1034 O O . ASN A 1 133 ? -19.389 -2.412 25.189 1.00 64.62 133 ASN A O 1
ATOM 1038 N N . TYR A 1 134 ? -17.689 -3.619 26.011 1.00 57.88 134 TYR A N 1
ATOM 1039 C CA . TYR A 1 134 ? -17.204 -2.624 26.976 1.00 57.88 134 TYR A CA 1
ATOM 1040 C C . TYR A 1 134 ? -16.674 -1.366 26.269 1.00 57.88 134 TYR A C 1
ATOM 1042 O O . TYR A 1 134 ? -17.027 -0.241 26.620 1.00 57.88 134 TYR A O 1
ATOM 1050 N N . THR A 1 135 ? -15.928 -1.542 25.172 1.00 52.88 135 THR A N 1
ATOM 1051 C CA . THR A 1 135 ? -15.496 -0.420 24.315 1.00 52.88 135 THR A CA 1
ATOM 1052 C C . THR A 1 135 ? -16.686 0.258 23.613 1.00 52.88 135 THR A C 1
ATOM 1054 O O . THR A 1 135 ? -16.648 1.462 23.355 1.00 52.88 135 THR A O 1
ATOM 1057 N N . GLN A 1 136 ? -17.755 -0.493 23.319 1.00 50.84 136 GLN A N 1
ATOM 1058 C CA . GLN A 1 136 ? -19.021 0.025 22.786 1.00 50.84 136 GLN A CA 1
ATOM 1059 C C . GLN A 1 136 ? -19.924 0.686 23.850 1.00 50.84 136 GLN A C 1
ATOM 1061 O O . GLN A 1 136 ? -20.850 1.400 23.469 1.00 50.84 136 GLN A O 1
ATOM 1066 N N . THR A 1 137 ? -19.688 0.472 25.155 1.00 43.16 137 THR A N 1
ATOM 1067 C CA . THR A 1 137 ? -20.497 1.044 26.254 1.00 43.16 137 THR A CA 1
ATOM 1068 C C . THR A 1 137 ? -19.840 2.226 26.966 1.00 43.16 137 THR A C 1
ATOM 1070 O O . THR A 1 137 ? -20.562 3.145 27.342 1.00 43.16 137 THR A O 1
ATOM 1073 N N . GLU A 1 138 ? -18.506 2.290 27.095 1.00 41.75 138 GLU A N 1
ATOM 1074 C CA . GLU A 1 138 ? -17.815 3.481 27.647 1.00 41.75 138 GLU A CA 1
ATOM 1075 C C . GLU A 1 138 ? -17.941 4.719 26.744 1.00 41.75 138 GLU A C 1
ATOM 1077 O O . GLU A 1 138 ? -17.827 5.860 27.187 1.00 41.75 138 GLU A O 1
ATOM 1082 N N . THR A 1 139 ? -18.235 4.501 25.467 1.00 40.31 139 THR A N 1
ATOM 1083 C CA . THR A 1 139 ? -18.669 5.543 24.537 1.00 40.31 139 THR A CA 1
ATOM 1084 C C . THR A 1 139 ? -19.955 5.013 23.935 1.00 40.31 139 THR A C 1
ATOM 1086 O O . THR A 1 139 ? -19.873 4.038 23.207 1.00 40.31 139 THR A O 1
ATOM 1089 N N . SER A 1 140 ? -21.120 5.610 24.211 1.00 34.03 140 SER A N 1
ATOM 1090 C CA . SER A 1 140 ? -22.472 5.150 23.811 1.00 34.03 140 SER A CA 1
ATOM 1091 C C . SER A 1 140 ? -22.742 5.044 22.287 1.00 34.03 140 SER A C 1
ATOM 1093 O O . SER A 1 140 ? -23.835 5.351 21.826 1.00 34.03 140 SER A O 1
ATOM 1095 N N . THR A 1 141 ? -21.738 4.733 21.468 1.00 47.16 141 THR A N 1
ATOM 1096 C CA . THR A 1 141 ? -21.547 5.290 20.119 1.00 47.16 141 THR A CA 1
ATOM 1097 C C . THR A 1 141 ? -20.631 4.404 19.241 1.00 47.16 141 THR A C 1
ATOM 1099 O O . THR A 1 141 ? -19.720 4.864 18.543 1.00 47.16 141 THR A O 1
ATOM 1102 N N . ALA A 1 142 ? -20.844 3.084 19.276 1.00 38.00 142 ALA A N 1
ATOM 1103 C CA . ALA A 1 142 ? -20.356 2.101 18.296 1.00 38.00 142 ALA A CA 1
ATOM 1104 C C . ALA A 1 142 ? -21.438 1.010 18.107 1.00 38.00 142 ALA A C 1
ATOM 1106 O O . ALA A 1 142 ? -22.223 0.789 19.029 1.00 38.00 142 ALA A O 1
ATOM 1107 N N . PRO A 1 143 ? -21.578 0.409 16.908 1.00 39.81 143 PRO A N 1
ATOM 1108 C CA . PRO A 1 143 ? -22.829 -0.207 16.473 1.00 39.81 143 PRO A CA 1
ATOM 1109 C C . PRO A 1 143 ? -23.180 -1.409 17.349 1.00 39.81 143 PRO A C 1
ATOM 1111 O O . PRO A 1 143 ? -22.475 -2.414 17.353 1.00 39.81 143 PRO A O 1
ATOM 1114 N N . GLN A 1 144 ? -24.294 -1.303 18.074 1.00 34.50 144 GLN A N 1
ATOM 1115 C CA . GLN A 1 144 ? -24.890 -2.450 18.745 1.00 34.50 144 GLN A CA 1
ATOM 1116 C C . GLN A 1 144 ? -25.287 -3.472 17.680 1.00 34.50 144 GLN A C 1
ATOM 1118 O O . GLN A 1 144 ? -26.102 -3.165 16.805 1.00 34.50 144 GLN A O 1
ATOM 1123 N N . LEU A 1 145 ? -24.758 -4.689 17.796 1.00 39.75 145 LEU A N 1
ATOM 1124 C CA . LEU A 1 145 ? -24.969 -5.838 16.905 1.00 39.75 145 LEU A CA 1
ATOM 1125 C C . LEU A 1 145 ? -26.432 -6.355 16.861 1.00 39.75 145 LEU A C 1
ATOM 1127 O O . LEU A 1 145 ? -26.688 -7.480 16.452 1.00 39.75 145 LEU A O 1
ATOM 1131 N N . GLY A 1 146 ? -27.412 -5.555 17.289 1.00 36.34 146 GLY A N 1
ATOM 1132 C CA . GLY A 1 146 ? -28.816 -5.956 17.402 1.00 36.34 146 GLY A CA 1
ATOM 1133 C C . GLY A 1 146 ? -29.848 -4.866 17.115 1.00 36.34 146 GLY A C 1
ATOM 1134 O O . GLY A 1 146 ? -31.031 -5.184 17.020 1.00 36.34 146 GLY A O 1
ATOM 1135 N N . ASN A 1 147 ? -29.452 -3.601 16.923 1.00 33.03 147 ASN A N 1
ATOM 1136 C CA . ASN A 1 147 ? -30.414 -2.542 16.618 1.00 33.03 147 ASN A CA 1
ATOM 1137 C C . ASN A 1 147 ? -30.383 -2.191 15.132 1.00 33.03 147 ASN A C 1
ATOM 1139 O O . ASN A 1 147 ? -29.422 -1.613 14.630 1.00 33.03 147 ASN A O 1
ATOM 1143 N N . LYS A 1 148 ? -31.484 -2.518 14.441 1.00 35.16 148 LYS A N 1
ATOM 1144 C CA . LYS A 1 148 ? -31.835 -2.049 13.094 1.00 35.16 148 LYS A CA 1
ATOM 1145 C C . LYS A 1 148 ? -31.813 -0.516 13.058 1.00 35.16 148 LYS A C 1
ATOM 1147 O O . LYS A 1 148 ? -32.846 0.133 13.210 1.00 35.16 148 LYS A O 1
ATOM 1152 N N . HIS A 1 149 ? -30.645 0.087 12.876 1.00 43.12 149 HIS A N 1
ATOM 1153 C CA . HIS A 1 149 ? -30.550 1.521 12.662 1.00 43.12 149 HIS A CA 1
ATOM 1154 C C . HIS A 1 149 ? -31.049 1.808 11.248 1.00 43.12 149 HIS A C 1
ATOM 1156 O O . HIS A 1 149 ? -30.396 1.478 10.262 1.00 43.12 149 HIS A O 1
ATOM 1162 N N . SER A 1 150 ? -32.242 2.395 11.145 1.00 41.5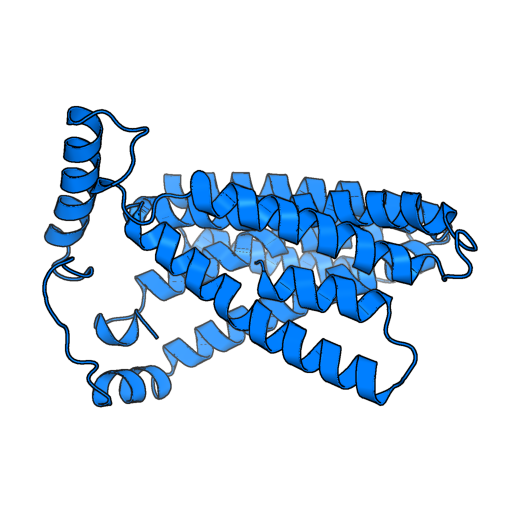9 150 SER A N 1
ATOM 1163 C CA . SER A 1 150 ? -32.759 2.888 9.871 1.00 41.59 150 SER A CA 1
ATOM 1164 C C . SER A 1 150 ? -31.718 3.850 9.290 1.00 41.59 150 SER A C 1
ATOM 1166 O O . SER A 1 150 ? -31.383 4.838 9.950 1.00 41.59 150 SER A O 1
ATOM 1168 N N . PHE A 1 151 ? -31.206 3.576 8.092 1.00 53.38 151 PHE A N 1
ATOM 1169 C CA . PHE A 1 151 ? -30.349 4.496 7.349 1.00 53.38 151 PHE A CA 1
ATOM 1170 C C . PHE A 1 151 ? -31.086 5.833 7.190 1.00 53.38 151 PHE A C 1
ATOM 1172 O O . PHE A 1 151 ? -32.022 5.960 6.401 1.00 53.38 151 PHE A O 1
ATOM 1179 N N . LYS A 1 152 ? -30.738 6.830 8.010 1.00 62.25 152 LYS A N 1
ATOM 1180 C CA . LYS A 1 152 ? -31.372 8.147 7.945 1.00 62.25 152 LYS A CA 1
ATOM 1181 C C . LYS A 1 152 ? -30.632 8.958 6.893 1.00 62.25 152 LYS A C 1
ATOM 1183 O O . LYS A 1 152 ? -29.571 9.504 7.178 1.00 62.25 152 LYS A O 1
ATOM 1188 N N . TRP A 1 153 ? -31.235 9.076 5.710 1.00 69.25 153 TRP A N 1
ATOM 1189 C CA . TRP A 1 153 ? -30.740 9.869 4.574 1.00 69.25 153 TRP A CA 1
ATOM 1190 C C . TRP A 1 153 ? -30.225 11.262 4.977 1.00 69.25 153 TRP A C 1
ATOM 1192 O O . TRP A 1 153 ? -29.222 11.742 4.463 1.00 69.25 153 TRP A O 1
ATOM 1202 N N . LYS A 1 154 ? -30.867 11.883 5.972 1.00 67.06 154 LYS A N 1
ATOM 1203 C CA . LYS A 1 154 ? -30.465 13.181 6.520 1.00 67.06 154 LYS A CA 1
ATOM 1204 C C . LYS A 1 154 ? -29.021 13.200 7.046 1.00 67.06 154 LYS A C 1
ATOM 1206 O O . LYS A 1 154 ? -28.297 14.144 6.772 1.00 67.06 154 LYS A O 1
ATOM 1211 N N . HIS A 1 155 ? -28.574 12.149 7.732 1.00 64.38 155 HIS A N 1
ATOM 1212 C CA . HIS A 1 155 ? -27.212 12.092 8.270 1.00 64.38 155 HIS A CA 1
ATOM 1213 C C . HIS A 1 155 ? -26.147 11.857 7.198 1.00 64.38 155 HIS A C 1
ATOM 1215 O O . HIS A 1 155 ? -25.029 12.340 7.346 1.00 64.38 155 HIS A O 1
ATOM 1221 N N . PHE A 1 156 ? -26.503 11.167 6.113 1.00 68.25 156 PHE A N 1
ATOM 1222 C CA . PHE A 1 156 ? -25.643 11.025 4.940 1.00 68.25 156 PHE A CA 1
ATOM 1223 C C . PHE A 1 156 ? -25.420 12.385 4.262 1.00 68.25 156 PHE A C 1
ATOM 1225 O O . PHE A 1 156 ? -24.286 12.775 3.997 1.00 68.25 156 PHE A O 1
ATOM 1232 N N . VAL A 1 157 ? -26.493 13.158 4.068 1.00 71.88 157 VAL A N 1
ATOM 1233 C CA . VAL A 1 157 ? -26.406 14.516 3.504 1.00 71.88 157 VAL A CA 1
ATOM 1234 C C . VAL A 1 157 ? -25.621 15.455 4.426 1.00 71.88 157 VAL A C 1
ATOM 1236 O O . VAL A 1 157 ? -24.766 16.200 3.951 1.00 71.88 157 VAL A O 1
ATOM 1239 N N . ASP A 1 158 ? -25.832 15.373 5.742 1.00 69.19 158 ASP A N 1
ATOM 1240 C CA . ASP A 1 158 ? -25.063 16.162 6.711 1.00 69.19 158 ASP A CA 1
ATOM 1241 C C . ASP A 1 158 ? -23.566 15.789 6.702 1.00 69.19 158 ASP A C 1
ATOM 1243 O O . ASP A 1 158 ? -22.726 16.649 6.968 1.00 69.19 158 ASP A O 1
ATOM 1247 N N . ALA A 1 159 ? -23.205 14.527 6.431 1.00 67.38 159 ALA A N 1
ATOM 1248 C CA . ALA A 1 159 ? -21.811 14.086 6.295 1.00 67.38 159 ALA A CA 1
ATOM 1249 C C . ALA A 1 159 ? -21.147 14.652 5.034 1.00 67.38 159 ALA A C 1
ATOM 1251 O O . ALA A 1 159 ? -20.002 15.098 5.094 1.00 67.38 159 ALA A O 1
ATOM 1252 N N . LEU A 1 160 ? -21.884 14.674 3.919 1.00 72.31 160 LEU A N 1
ATOM 1253 C CA . LEU A 1 160 ? -21.419 15.206 2.636 1.00 72.31 160 LEU A CA 1
ATOM 1254 C C . LEU A 1 160 ? -21.259 16.729 2.632 1.00 72.31 160 LEU A C 1
ATOM 1256 O O . LEU A 1 160 ? -20.423 17.254 1.903 1.00 72.31 160 LEU A O 1
ATOM 1260 N N . LEU A 1 161 ? -22.055 17.448 3.421 1.00 74.62 161 LEU A N 1
ATOM 1261 C CA . LEU A 1 161 ? -21.970 18.908 3.536 1.00 74.62 161 LEU A CA 1
ATOM 1262 C C . LEU A 1 161 ? -20.950 19.373 4.585 1.00 74.62 161 LEU A C 1
ATOM 1264 O O . LEU A 1 161 ? -20.722 20.573 4.727 1.00 74.62 161 LEU A O 1
ATOM 1268 N N . ASP A 1 162 ? -20.337 18.448 5.325 1.00 79.62 162 ASP A N 1
ATOM 1269 C CA . ASP A 1 162 ? -19.364 18.792 6.353 1.00 79.62 162 ASP A CA 1
ATOM 1270 C C . ASP A 1 162 ? -18.009 19.141 5.736 1.00 79.62 162 ASP A C 1
ATOM 1272 O O . ASP A 1 162 ? -17.400 18.349 5.010 1.00 79.62 162 ASP A O 1
ATOM 1276 N N . TRP A 1 163 ? -17.502 20.327 6.063 1.00 79.50 163 TRP A N 1
ATOM 1277 C CA . TRP A 1 163 ? -16.201 20.783 5.589 1.00 79.50 163 TRP A CA 1
ATOM 1278 C C . TRP A 1 163 ? -15.081 19.842 6.056 1.00 79.50 163 TRP A C 1
ATOM 1280 O O . TRP A 1 163 ? -14.141 19.584 5.304 1.00 79.50 163 TRP A O 1
ATOM 1290 N N . GLN A 1 164 ? -15.202 19.260 7.256 1.00 77.44 164 GLN A N 1
ATOM 1291 C CA . GLN A 1 164 ? -14.202 18.332 7.785 1.00 77.44 164 GLN A CA 1
ATOM 1292 C C . GLN A 1 164 ? -14.091 17.067 6.933 1.00 77.44 164 GLN A C 1
ATOM 1294 O O . GLN A 1 164 ? -12.979 16.581 6.724 1.00 77.44 164 GLN A O 1
ATOM 1299 N N . THR A 1 165 ? -15.205 16.547 6.412 1.00 78.31 165 THR A N 1
ATOM 1300 C CA . THR A 1 165 ? -15.212 15.376 5.522 1.00 78.31 165 THR A CA 1
ATOM 1301 C C . THR A 1 165 ? -14.406 15.665 4.263 1.00 78.31 165 THR A C 1
ATOM 1303 O O . THR A 1 165 ? -13.504 14.902 3.928 1.00 78.31 165 THR A O 1
ATOM 1306 N N . TRP A 1 166 ? -14.629 16.817 3.624 1.00 82.56 166 TRP A N 1
ATOM 1307 C CA . TRP A 1 166 ? -13.892 17.206 2.418 1.00 82.56 166 TRP A CA 1
ATOM 1308 C C . TRP A 1 166 ? -12.390 17.379 2.653 1.00 82.56 166 TRP A C 1
ATOM 1310 O O . TRP A 1 166 ? -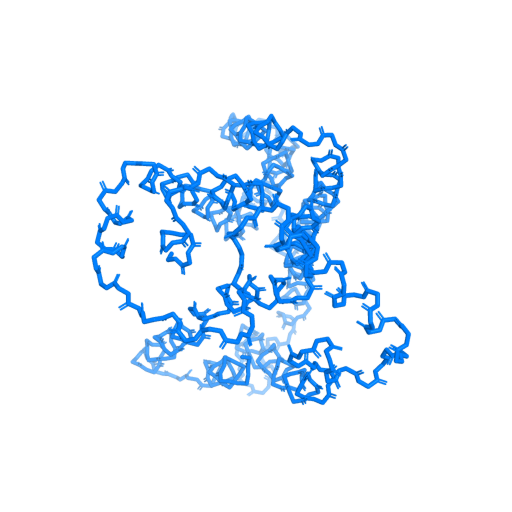11.601 16.962 1.807 1.00 82.56 166 TRP A O 1
ATOM 1320 N N . PHE A 1 167 ? -11.970 17.920 3.801 1.00 82.81 167 PHE A N 1
ATOM 1321 C CA . PHE A 1 167 ? -10.545 18.008 4.142 1.00 82.81 167 PHE A CA 1
ATOM 1322 C C . PHE A 1 167 ? -9.894 16.629 4.303 1.00 82.81 167 PHE A C 1
ATOM 1324 O O . PHE A 1 167 ? -8.793 16.415 3.793 1.00 82.81 167 PHE A O 1
ATOM 1331 N N . HIS A 1 168 ? -10.569 15.678 4.954 1.00 80.44 168 HIS A N 1
ATOM 1332 C CA . HIS A 1 168 ? -10.059 14.309 5.072 1.00 80.44 168 HIS A CA 1
ATOM 1333 C C . HIS A 1 168 ? -10.077 13.582 3.720 1.00 80.44 168 HIS A C 1
ATOM 1335 O O . HIS A 1 168 ? -9.101 12.912 3.386 1.00 80.44 168 HIS A O 1
ATOM 1341 N N . CYS A 1 169 ? -11.112 13.774 2.894 1.00 83.56 169 CYS A N 1
ATOM 1342 C CA . CYS A 1 169 ? -11.168 13.236 1.533 1.00 83.56 169 CYS A CA 1
ATOM 1343 C C . CYS A 1 169 ? -10.033 13.774 0.656 1.00 83.56 169 CYS A C 1
ATOM 1345 O O . CYS A 1 169 ? -9.369 12.993 -0.018 1.00 83.56 169 CYS A O 1
ATOM 1347 N N . LEU A 1 170 ? -9.768 15.083 0.684 1.00 86.62 170 LEU A N 1
ATOM 1348 C CA . LEU A 1 170 ? -8.663 15.695 -0.061 1.00 86.62 170 LEU A CA 1
ATOM 1349 C C . LEU A 1 170 ? -7.301 15.219 0.451 1.00 86.62 170 LEU A C 1
ATOM 1351 O O . LEU A 1 170 ? -6.424 14.905 -0.354 1.00 86.62 170 LEU A O 1
ATOM 1355 N N . GLY A 1 171 ? -7.133 15.111 1.772 1.00 85.00 171 GLY A N 1
ATOM 1356 C CA . GLY A 1 171 ? -5.921 14.565 2.384 1.00 85.00 171 GLY A CA 1
ATOM 1357 C C . GLY A 1 171 ? -5.671 13.109 1.986 1.00 85.00 171 GLY A C 1
ATOM 1358 O O . GLY A 1 171 ? -4.540 12.747 1.657 1.00 85.00 171 GLY A O 1
ATOM 1359 N N . TYR A 1 172 ? -6.727 12.291 1.953 1.00 84.62 172 TYR A N 1
ATOM 1360 C CA . TYR A 1 172 ? -6.663 10.892 1.532 1.00 84.62 172 TYR A CA 1
ATOM 1361 C C . TYR A 1 172 ? -6.370 10.788 0.039 1.00 84.62 172 TYR A C 1
ATOM 1363 O O . TYR A 1 172 ? -5.502 10.023 -0.366 1.00 84.62 172 TYR A O 1
ATOM 1371 N N . TRP A 1 173 ? -7.048 11.591 -0.780 1.00 86.38 173 TRP A N 1
ATOM 1372 C CA . TRP A 1 173 ? -6.865 11.609 -2.225 1.00 86.38 173 TRP A CA 1
ATOM 1373 C C . TRP A 1 173 ? -5.450 12.033 -2.617 1.00 86.38 173 TRP A C 1
ATOM 1375 O O . TRP A 1 173 ? -4.802 11.333 -3.390 1.00 86.38 173 TRP A O 1
ATOM 1385 N N . GLY A 1 174 ? -4.919 13.112 -2.032 1.00 87.31 174 GLY A N 1
ATOM 1386 C CA . GLY A 1 174 ? -3.537 13.539 -2.270 1.00 87.31 174 GLY A CA 1
ATOM 1387 C C . GLY A 1 174 ? -2.523 12.461 -1.883 1.00 87.31 174 GLY A C 1
ATOM 1388 O O . GLY A 1 174 ? -1.539 12.230 -2.592 1.00 87.31 174 GLY A O 1
ATOM 1389 N N . MET A 1 175 ? -2.804 11.737 -0.800 1.00 86.75 175 MET A N 1
ATOM 1390 C CA . MET A 1 175 ? -1.974 10.629 -0.350 1.00 86.75 175 MET A CA 1
ATOM 1391 C C . MET A 1 175 ? -2.040 9.419 -1.285 1.00 86.75 175 MET A C 1
ATOM 1393 O O . MET A 1 175 ? -1.006 8.880 -1.677 1.00 86.75 175 MET A O 1
ATOM 1397 N N . ALA A 1 176 ? -3.246 9.025 -1.692 1.00 86.88 176 ALA A N 1
ATOM 1398 C CA . ALA A 1 176 ? -3.472 7.934 -2.630 1.00 86.88 176 ALA A CA 1
ATOM 1399 C C . ALA A 1 176 ? -2.805 8.226 -3.982 1.00 86.88 176 ALA A C 1
ATOM 1401 O O . ALA A 1 176 ? -2.073 7.384 -4.499 1.00 86.88 176 ALA A O 1
ATOM 1402 N N . CYS A 1 177 ? -2.972 9.441 -4.512 1.00 89.12 177 CYS A N 1
ATOM 1403 C CA . CYS A 1 177 ? -2.293 9.898 -5.726 1.00 89.12 177 CYS A CA 1
ATOM 1404 C C . CYS A 1 177 ? -0.771 9.778 -5.608 1.00 89.12 177 CYS A C 1
ATOM 1406 O O . CYS A 1 177 ? -0.124 9.303 -6.538 1.00 89.12 177 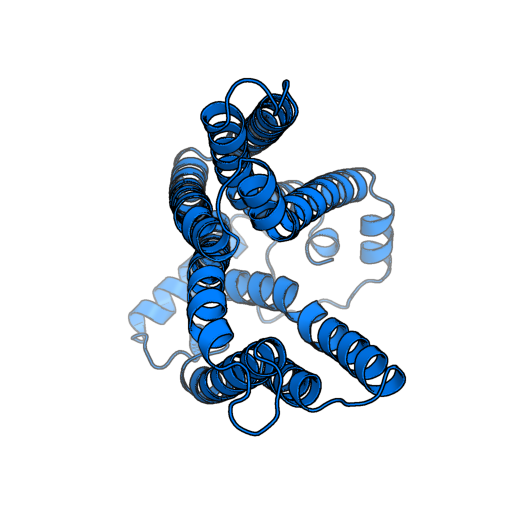CYS A O 1
ATOM 1408 N N . SER A 1 178 ? -0.206 10.159 -4.459 1.00 88.19 178 SER A N 1
ATOM 1409 C CA . SER A 1 178 ? 1.236 10.071 -4.207 1.00 88.19 178 SER A CA 1
ATOM 1410 C C . SER A 1 178 ? 1.734 8.623 -4.210 1.00 88.19 178 SER A C 1
ATOM 1412 O O . SER A 1 178 ? 2.745 8.330 -4.850 1.00 88.19 178 SER A O 1
ATOM 1414 N N . VAL A 1 179 ? 1.001 7.710 -3.559 1.00 87.19 179 VAL A N 1
ATOM 1415 C CA . VAL A 1 179 ? 1.325 6.273 -3.529 1.00 87.19 179 VAL A CA 1
ATOM 1416 C C . VAL A 1 179 ? 1.305 5.682 -4.933 1.00 87.19 179 VAL A C 1
ATOM 1418 O O . VAL A 1 179 ? 2.282 5.059 -5.339 1.00 87.19 179 VAL A O 1
ATOM 1421 N N . TYR A 1 180 ? 0.241 5.919 -5.705 1.00 87.44 180 TYR A N 1
ATOM 1422 C CA . TYR A 1 180 ? 0.151 5.402 -7.073 1.00 87.44 180 TYR A CA 1
ATOM 1423 C C . TYR A 1 180 ? 1.212 6.004 -7.993 1.00 87.44 180 TYR A C 1
ATOM 1425 O O . TYR A 1 180 ? 1.802 5.279 -8.794 1.00 87.44 180 TYR A O 1
ATOM 1433 N N . ALA A 1 181 ? 1.492 7.304 -7.867 1.00 87.56 181 ALA A N 1
ATOM 1434 C CA . ALA A 1 181 ? 2.547 7.953 -8.633 1.00 87.56 181 ALA A CA 1
ATOM 1435 C C . ALA A 1 181 ? 3.907 7.310 -8.340 1.00 87.56 181 ALA A C 1
ATOM 1437 O O . ALA A 1 181 ? 4.612 6.923 -9.271 1.00 87.56 181 ALA A O 1
ATOM 1438 N N . LEU A 1 182 ? 4.260 7.123 -7.064 1.00 86.31 182 LEU A N 1
ATOM 1439 C CA . LEU A 1 182 ? 5.504 6.443 -6.728 1.00 86.31 182 LEU A CA 1
ATOM 1440 C C . LEU A 1 182 ? 5.489 5.008 -7.263 1.00 86.31 182 LEU A C 1
ATOM 1442 O O . LEU A 1 182 ? 6.405 4.635 -7.981 1.00 86.31 182 LEU A O 1
ATOM 1446 N N . SER A 1 183 ? 4.451 4.215 -7.002 1.00 85.38 183 SER A N 1
ATOM 1447 C CA . SER A 1 183 ? 4.436 2.804 -7.397 1.00 85.38 183 SER A CA 1
ATOM 1448 C C . SER A 1 183 ? 4.522 2.571 -8.906 1.00 85.38 183 SER A C 1
ATOM 1450 O O . SER A 1 183 ? 5.206 1.643 -9.336 1.00 85.38 183 SER A O 1
ATOM 1452 N N . LEU A 1 184 ? 3.881 3.419 -9.715 1.00 85.75 184 LEU A N 1
ATOM 1453 C CA . LEU A 1 184 ? 3.911 3.309 -11.177 1.00 85.75 184 LEU A CA 1
ATOM 1454 C C . LEU A 1 184 ? 5.216 3.840 -11.779 1.00 85.75 184 LEU A C 1
ATOM 1456 O O . LEU A 1 184 ? 5.733 3.265 -12.738 1.00 85.75 184 LEU A O 1
ATOM 1460 N N . PHE A 1 185 ? 5.760 4.932 -11.235 1.00 86.00 185 PHE A N 1
ATOM 1461 C CA . PHE A 1 185 ? 6.931 5.593 -11.813 1.00 86.00 185 PHE A CA 1
ATOM 1462 C C . PHE A 1 185 ? 8.257 5.176 -11.180 1.00 86.00 185 PHE A C 1
ATOM 1464 O O . PHE A 1 185 ? 9.293 5.416 -11.792 1.00 86.00 185 PHE A O 1
ATOM 1471 N N . LEU A 1 186 ? 8.273 4.511 -10.024 1.00 85.50 186 LEU A N 1
ATOM 1472 C CA . LEU A 1 186 ? 9.503 4.112 -9.331 1.00 85.50 186 LEU A CA 1
ATOM 1473 C C . LEU A 1 186 ? 10.454 3.279 -10.213 1.00 85.50 186 LEU A C 1
ATOM 1475 O O . LEU A 1 186 ? 11.627 3.648 -10.295 1.00 85.50 186 LEU A O 1
ATOM 1479 N N . PRO A 1 187 ? 10.007 2.238 -10.951 1.00 84.81 187 PRO A N 1
ATOM 1480 C CA . PRO A 1 187 ? 10.897 1.514 -11.863 1.00 84.81 187 PRO A CA 1
ATOM 1481 C C . PRO A 1 187 ? 11.454 2.414 -12.975 1.00 84.81 187 PRO A C 1
ATOM 1483 O O . PRO A 1 187 ? 12.614 2.289 -13.364 1.00 84.81 187 PRO A O 1
ATOM 1486 N N . THR A 1 188 ? 10.641 3.347 -13.473 1.00 84.94 188 THR A N 1
ATOM 1487 C CA . THR A 1 188 ? 11.019 4.298 -14.528 1.00 84.94 188 THR A CA 1
ATOM 1488 C C . THR A 1 188 ? 12.038 5.317 -14.025 1.00 84.94 188 THR A C 1
ATOM 1490 O O . THR A 1 188 ? 13.011 5.596 -14.725 1.00 84.94 188 THR A O 1
ATOM 1493 N N . ILE A 1 189 ? 11.865 5.823 -12.800 1.00 85.00 189 ILE A N 1
ATOM 1494 C CA . ILE A 1 189 ? 12.815 6.715 -12.128 1.00 85.00 189 ILE A CA 1
ATOM 1495 C C . ILE A 1 189 ? 14.155 5.998 -11.983 1.00 85.00 189 ILE A C 1
ATOM 1497 O O . ILE A 1 189 ? 15.171 6.526 -12.422 1.00 85.00 189 ILE A O 1
ATOM 1501 N N . ILE A 1 190 ? 14.160 4.766 -11.463 1.00 84.38 190 ILE A N 1
ATOM 1502 C CA . ILE A 1 190 ? 15.392 3.987 -11.274 1.00 84.38 190 ILE A CA 1
ATOM 1503 C C . ILE A 1 190 ? 16.058 3.663 -12.618 1.00 84.38 190 ILE A C 1
ATOM 1505 O O . ILE A 1 190 ? 17.276 3.762 -12.740 1.00 84.38 190 ILE A O 1
ATOM 1509 N N . LYS A 1 191 ? 15.288 3.345 -13.663 1.00 83.88 191 LYS A N 1
ATOM 1510 C CA . LYS A 1 191 ? 15.831 3.176 -15.020 1.00 83.88 191 LYS A CA 1
ATOM 1511 C C . LYS A 1 191 ? 16.477 4.468 -15.537 1.00 83.88 191 LYS A C 1
ATOM 1513 O O . LYS A 1 191 ? 17.537 4.418 -16.155 1.00 83.88 191 LYS A O 1
ATOM 1518 N N . GLY A 1 192 ? 15.882 5.625 -15.242 1.00 81.88 192 GLY A N 1
ATOM 1519 C CA . GLY A 1 192 ? 16.439 6.945 -15.556 1.00 81.88 192 GLY A CA 1
ATOM 1520 C C . GLY A 1 192 ? 17.780 7.243 -14.875 1.00 81.88 192 GLY A C 1
ATOM 1521 O O . GLY A 1 192 ? 18.542 8.061 -15.380 1.00 81.88 192 GLY A O 1
ATOM 1522 N N . LEU A 1 193 ? 18.109 6.538 -13.786 1.00 81.06 193 LEU A N 1
ATOM 1523 C CA . LEU A 1 193 ? 19.396 6.638 -13.087 1.00 81.06 193 LEU A CA 1
ATOM 1524 C C . LEU A 1 193 ? 20.539 5.865 -13.775 1.00 81.06 193 LEU A C 1
ATOM 1526 O O . LEU A 1 193 ? 21.665 5.890 -13.284 1.00 81.06 193 LEU A O 1
ATOM 1530 N N . GLY A 1 194 ? 20.271 5.180 -14.893 1.00 80.44 194 GLY A N 1
ATOM 1531 C CA . GLY A 1 194 ? 21.267 4.416 -15.655 1.00 80.44 194 GLY A CA 1
ATOM 1532 C C . GLY A 1 194 ? 21.278 2.910 -15.371 1.00 80.44 194 GLY A C 1
ATOM 1533 O O . GLY A 1 194 ? 22.116 2.194 -15.915 1.00 80.44 194 GLY A O 1
ATOM 1534 N N . TYR A 1 195 ? 20.349 2.404 -14.554 1.00 81.12 195 TYR A N 1
ATOM 1535 C CA . TYR A 1 195 ? 20.196 0.967 -14.315 1.00 81.12 195 TYR A CA 1
ATOM 1536 C C . TYR A 1 195 ? 19.415 0.282 -15.446 1.00 81.12 195 TYR A C 1
ATOM 1538 O O . TYR A 1 195 ? 18.533 0.868 -16.077 1.00 81.12 195 TYR A O 1
ATOM 1546 N N . SER A 1 196 ? 19.704 -0.999 -15.690 1.00 81.50 196 SER A N 1
ATOM 1547 C CA . SER A 1 196 ? 18.922 -1.807 -16.631 1.00 81.50 196 SER A CA 1
ATOM 1548 C C . SER A 1 196 ? 17.483 -1.995 -16.130 1.00 81.50 196 SER A C 1
ATOM 1550 O O . SER A 1 196 ? 17.233 -1.966 -14.928 1.00 81.50 196 SER A O 1
ATOM 1552 N N . ALA A 1 197 ? 16.522 -2.226 -17.033 1.00 76.62 197 ALA A N 1
ATOM 1553 C CA . ALA A 1 197 ? 15.111 -2.401 -16.657 1.00 76.62 197 ALA A CA 1
ATOM 1554 C C . ALA A 1 197 ? 14.899 -3.554 -15.651 1.00 76.62 197 ALA A C 1
ATOM 1556 O O . ALA A 1 197 ? 14.107 -3.434 -14.720 1.00 76.62 197 ALA A O 1
ATOM 1557 N N . ALA A 1 198 ? 15.670 -4.631 -15.810 1.00 74.62 198 ALA A N 1
ATOM 1558 C CA . ALA A 1 198 ? 15.712 -5.767 -14.896 1.00 74.62 198 ALA A CA 1
ATOM 1559 C C . ALA A 1 198 ? 16.180 -5.373 -13.485 1.00 74.62 198 ALA A C 1
ATOM 1561 O O . ALA A 1 198 ? 15.541 -5.694 -12.486 1.00 74.62 198 ALA A O 1
ATOM 1562 N N . LEU A 1 199 ? 17.301 -4.653 -13.410 1.00 79.56 199 LEU A N 1
ATOM 1563 C CA . LEU A 1 199 ? 17.891 -4.223 -12.145 1.00 79.56 199 LEU A CA 1
ATOM 1564 C C . LEU A 1 199 ? 17.009 -3.150 -11.480 1.00 79.56 199 LEU A C 1
ATOM 1566 O O . LEU A 1 199 ? 16.840 -3.155 -10.265 1.00 79.56 199 LEU A O 1
ATOM 1570 N N . ALA A 1 200 ? 16.354 -2.297 -12.272 1.00 82.81 200 ALA A N 1
ATOM 1571 C CA . ALA A 1 200 ? 15.415 -1.297 -11.780 1.00 82.81 200 ALA A CA 1
ATOM 1572 C C . ALA A 1 200 ? 14.214 -1.916 -11.048 1.00 82.81 200 ALA A C 1
ATOM 1574 O O . ALA A 1 200 ? 13.845 -1.421 -9.987 1.00 82.81 200 ALA A O 1
ATOM 1575 N N . GLN A 1 201 ? 13.645 -3.017 -11.557 1.00 81.19 201 GLN A N 1
ATOM 1576 C CA . GLN A 1 201 ? 12.585 -3.754 -10.854 1.00 81.19 201 GLN A CA 1
ATOM 1577 C C . GLN A 1 201 ? 13.091 -4.350 -9.536 1.00 81.19 201 GLN A C 1
ATOM 1579 O O . GLN A 1 201 ? 12.426 -4.219 -8.510 1.00 81.19 201 GLN A O 1
ATOM 1584 N N . LEU A 1 202 ? 14.299 -4.920 -9.528 1.00 81.88 202 LEU A N 1
ATOM 1585 C CA . LEU A 1 202 ? 14.909 -5.471 -8.315 1.00 81.88 202 LEU A CA 1
ATOM 1586 C C . LEU A 1 202 ? 15.160 -4.391 -7.246 1.00 81.88 202 LEU A C 1
ATOM 1588 O O . LEU A 1 202 ? 14.918 -4.621 -6.065 1.00 81.88 202 LEU A O 1
ATOM 1592 N N . LEU A 1 203 ? 15.583 -3.193 -7.655 1.00 85.31 203 LEU A N 1
ATOM 1593 C CA . LEU A 1 203 ? 15.804 -2.049 -6.761 1.00 85.31 203 LEU A CA 1
ATOM 1594 C C . LEU A 1 203 ? 14.510 -1.440 -6.202 1.00 85.31 203 LEU A C 1
ATOM 1596 O O . LEU A 1 203 ? 14.573 -0.635 -5.279 1.00 85.31 203 LEU A O 1
ATOM 1600 N N . THR A 1 204 ? 13.330 -1.825 -6.690 1.00 85.06 204 THR A N 1
ATOM 1601 C CA . THR A 1 204 ? 12.075 -1.428 -6.027 1.00 85.06 204 THR A CA 1
ATOM 1602 C C . THR A 1 204 ? 11.811 -2.221 -4.745 1.00 85.06 204 THR A C 1
ATOM 1604 O O . THR A 1 204 ? 11.175 -1.706 -3.826 1.00 85.06 204 THR A O 1
ATOM 1607 N N . ILE A 1 205 ? 12.347 -3.444 -4.633 1.00 85.94 205 ILE A N 1
ATOM 1608 C CA . ILE A 1 205 ? 12.104 -4.352 -3.499 1.00 85.94 205 ILE A CA 1
ATOM 1609 C C . ILE A 1 205 ? 12.556 -3.721 -2.171 1.00 85.94 205 ILE A C 1
ATOM 1611 O O . ILE A 1 205 ? 11.752 -3.683 -1.236 1.00 85.94 205 ILE A O 1
ATOM 1615 N N . PRO A 1 206 ? 13.782 -3.166 -2.054 1.00 87.81 206 PRO A N 1
ATOM 1616 C CA . PRO A 1 206 ? 14.231 -2.541 -0.812 1.00 87.81 206 PRO A CA 1
ATOM 1617 C C . PRO A 1 206 ? 13.404 -1.311 -0.409 1.00 87.81 206 PRO A C 1
ATOM 1619 O O . PRO A 1 206 ? 13.204 -1.084 0.783 1.00 87.81 206 PRO A O 1
ATOM 1622 N N . VAL A 1 207 ? 12.889 -0.548 -1.383 1.00 89.75 207 VAL A N 1
ATOM 1623 C CA . VAL A 1 207 ? 12.031 0.627 -1.140 1.00 89.75 207 VAL A CA 1
ATOM 1624 C C . VAL A 1 207 ? 10.731 0.193 -0.459 1.00 89.75 207 VAL A C 1
ATOM 1626 O O . 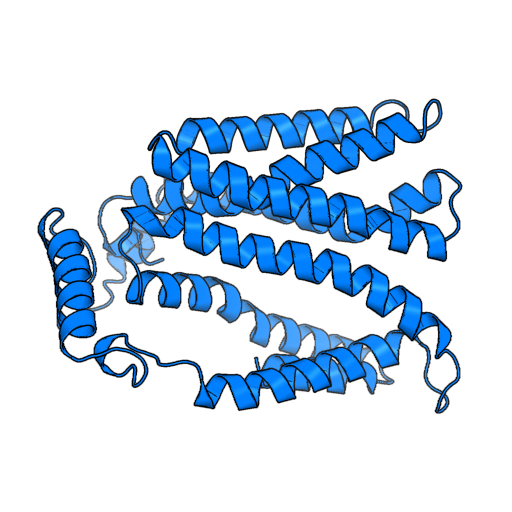VAL A 1 207 ? 10.356 0.730 0.584 1.00 89.75 207 VAL A O 1
ATOM 1629 N N . TYR A 1 208 ? 10.067 -0.827 -1.006 1.00 88.81 208 TYR A N 1
ATOM 1630 C CA . TYR A 1 208 ? 8.828 -1.366 -0.441 1.00 88.81 208 TYR A CA 1
ATOM 1631 C C . TYR A 1 208 ? 9.046 -2.111 0.882 1.00 88.81 208 TYR A C 1
ATOM 1633 O O . TYR A 1 208 ? 8.200 -2.043 1.777 1.00 88.81 208 TYR A O 1
ATOM 1641 N N . ALA A 1 209 ? 10.186 -2.785 1.052 1.00 89.44 209 ALA A N 1
ATOM 1642 C CA . ALA A 1 209 ? 10.551 -3.415 2.318 1.00 89.44 209 ALA A CA 1
ATOM 1643 C C . ALA A 1 209 ? 10.737 -2.370 3.432 1.00 89.44 209 ALA A C 1
ATOM 1645 O O . ALA A 1 209 ? 10.176 -2.521 4.518 1.00 89.44 209 ALA A O 1
ATOM 1646 N N . ALA A 1 210 ? 11.449 -1.274 3.149 1.00 90.56 210 ALA A N 1
ATOM 1647 C CA . ALA A 1 210 ? 11.611 -0.169 4.091 1.00 90.56 210 ALA A CA 1
ATOM 1648 C C . ALA A 1 210 ? 10.262 0.476 4.448 1.00 90.56 210 ALA A C 1
ATOM 1650 O O . ALA A 1 210 ? 9.988 0.710 5.625 1.00 90.56 210 ALA A O 1
ATOM 1651 N N . ALA A 1 211 ? 9.387 0.667 3.457 1.00 89.31 211 ALA A N 1
ATOM 1652 C CA . ALA A 1 211 ? 8.035 1.173 3.675 1.00 89.31 211 ALA A CA 1
ATOM 1653 C C . ALA A 1 211 ? 7.157 0.238 4.525 1.00 89.31 211 ALA A C 1
ATOM 1655 O O . ALA A 1 211 ? 6.359 0.691 5.342 1.00 89.31 211 ALA A O 1
ATOM 1656 N N . THR A 1 212 ? 7.326 -1.075 4.375 1.00 88.31 212 THR A N 1
ATOM 1657 C CA . THR A 1 212 ? 6.634 -2.077 5.199 1.00 88.31 212 THR A CA 1
ATOM 1658 C C . THR A 1 212 ? 7.069 -1.962 6.661 1.00 88.31 212 THR A C 1
ATOM 1660 O O . THR A 1 212 ? 6.233 -1.914 7.565 1.00 88.31 212 THR A O 1
ATOM 1663 N N . ILE A 1 213 ? 8.381 -1.864 6.902 1.00 91.19 213 ILE A N 1
ATOM 1664 C CA . ILE A 1 213 ? 8.948 -1.707 8.248 1.00 91.19 213 ILE A CA 1
ATOM 1665 C C . ILE A 1 213 ? 8.480 -0.389 8.873 1.00 91.19 213 ILE A C 1
ATOM 1667 O O . ILE A 1 213 ? 8.038 -0.382 10.023 1.00 91.19 213 ILE A O 1
ATOM 1671 N N . SER A 1 214 ? 8.524 0.719 8.125 1.00 90.31 214 SER A N 1
ATOM 1672 C CA . SER A 1 214 ? 8.064 2.017 8.626 1.00 90.31 214 SER A CA 1
ATOM 1673 C C . SER A 1 214 ? 6.570 2.001 8.952 1.00 90.31 214 SER A C 1
ATOM 1675 O O . SER A 1 214 ? 6.179 2.527 9.993 1.00 90.31 214 SER A O 1
ATOM 1677 N N . CYS A 1 215 ? 5.746 1.343 8.130 1.00 88.44 215 CYS A N 1
ATOM 1678 C CA . CYS A 1 215 ? 4.311 1.202 8.363 1.00 88.44 215 CYS A CA 1
ATOM 1679 C C . CYS A 1 215 ? 4.016 0.503 9.700 1.00 88.44 215 CYS A C 1
ATOM 1681 O O . CYS A 1 215 ? 3.234 1.009 10.508 1.00 88.44 215 CYS A O 1
ATOM 1683 N N . ILE A 1 216 ? 4.708 -0.607 9.983 1.00 88.50 216 ILE A N 1
ATOM 1684 C CA . ILE A 1 216 ? 4.552 -1.363 11.236 1.00 88.50 216 ILE A CA 1
ATOM 1685 C C . ILE A 1 216 ? 5.035 -0.545 12.440 1.00 88.50 216 ILE A C 1
ATOM 1687 O O . ILE A 1 216 ? 4.333 -0.468 13.450 1.00 88.50 216 ILE A O 1
ATOM 1691 N N . LEU A 1 217 ? 6.211 0.086 12.343 1.00 89.50 217 LEU A N 1
ATOM 1692 C CA . LEU A 1 217 ? 6.783 0.876 13.438 1.00 89.50 217 LEU A CA 1
ATOM 1693 C C . LEU A 1 217 ? 5.903 2.079 13.780 1.00 89.50 217 LEU A C 1
ATOM 1695 O O . LEU A 1 217 ? 5.555 2.272 14.944 1.00 89.50 217 LEU A O 1
ATOM 1699 N N . VAL A 1 218 ? 5.508 2.869 12.780 1.00 86.81 218 VAL A N 1
ATOM 1700 C CA . VAL A 1 218 ? 4.655 4.047 12.991 1.00 86.81 218 VAL A CA 1
ATOM 1701 C C . VAL A 1 218 ? 3.285 3.631 13.516 1.00 86.81 218 VAL A C 1
ATOM 1703 O O . VAL A 1 218 ? 2.795 4.254 14.454 1.00 86.81 218 VAL A O 1
ATOM 1706 N N . GLY A 1 219 ? 2.691 2.555 12.988 1.00 81.94 219 GLY A N 1
ATOM 1707 C CA . GLY A 1 219 ? 1.434 2.012 13.507 1.00 81.94 219 GLY A CA 1
ATOM 1708 C C . GLY A 1 219 ? 1.533 1.631 14.986 1.00 81.94 219 GLY A C 1
ATOM 1709 O O . GLY A 1 219 ? 0.684 2.024 15.783 1.00 81.94 219 GLY A O 1
ATOM 1710 N N . TYR A 1 220 ? 2.605 0.933 15.373 1.00 83.88 220 TYR A N 1
ATOM 1711 C CA . TYR A 1 220 ? 2.832 0.506 16.755 1.00 83.88 220 TYR A CA 1
ATOM 1712 C C . TYR A 1 220 ? 3.062 1.687 17.709 1.00 83.88 220 TYR A C 1
ATOM 1714 O O . TYR A 1 220 ? 2.433 1.771 18.766 1.00 83.88 220 TYR A O 1
ATOM 1722 N N . TYR A 1 221 ? 3.938 2.629 17.344 1.00 84.31 221 TYR A N 1
ATOM 1723 C CA . TYR A 1 221 ? 4.232 3.793 18.185 1.00 84.31 221 TYR A CA 1
ATOM 1724 C C . TYR A 1 221 ? 3.060 4.773 18.266 1.00 84.31 221 TYR A C 1
ATOM 1726 O O . TYR A 1 221 ? 2.817 5.334 19.338 1.00 84.31 221 TYR A O 1
ATOM 1734 N N . SER A 1 222 ? 2.303 4.945 17.181 1.00 81.50 222 SER A N 1
ATOM 1735 C CA . SER A 1 222 ? 1.109 5.793 17.163 1.00 81.50 222 SER A CA 1
ATOM 1736 C C . SER A 1 222 ? 0.027 5.265 18.107 1.00 81.50 222 SER A C 1
ATOM 1738 O O . SER A 1 222 ? -0.573 6.049 18.842 1.00 81.50 222 SER A O 1
ATOM 1740 N N . ASP A 1 223 ? -0.195 3.947 18.148 1.00 76.25 223 ASP A N 1
ATOM 1741 C CA . ASP A 1 223 ? -1.166 3.356 19.078 1.00 76.25 223 ASP A CA 1
ATOM 1742 C C . ASP A 1 223 ? -0.671 3.352 20.528 1.00 76.25 223 ASP A C 1
ATOM 1744 O O . ASP A 1 223 ? -1.457 3.605 21.441 1.00 76.25 223 ASP A O 1
ATOM 1748 N N . LYS A 1 224 ? 0.633 3.151 20.767 1.00 80.12 224 LYS A N 1
ATOM 1749 C CA . LYS A 1 224 ? 1.198 3.170 22.128 1.00 80.12 224 LYS A CA 1
ATOM 1750 C C . LYS A 1 224 ? 1.163 4.559 22.773 1.00 80.12 224 LYS A C 1
ATOM 1752 O O . LYS A 1 224 ? 0.951 4.672 23.976 1.00 80.12 224 LYS A O 1
ATOM 1757 N N . THR A 1 225 ? 1.413 5.607 21.993 1.00 78.56 225 THR A N 1
ATOM 1758 C CA . THR A 1 225 ? 1.478 6.995 22.489 1.00 78.56 225 THR A CA 1
ATOM 1759 C C . THR A 1 225 ? 0.128 7.706 22.466 1.00 78.56 225 THR A C 1
ATOM 1761 O O . THR A 1 225 ? -0.028 8.730 23.126 1.00 78.56 225 THR A O 1
ATOM 1764 N N . GLY A 1 226 ? -0.838 7.212 21.685 1.00 71.38 226 GLY A N 1
ATOM 1765 C CA . GLY A 1 226 ? -2.136 7.859 21.490 1.00 71.38 226 GLY A CA 1
ATOM 1766 C C . GLY A 1 226 ? -2.078 9.187 20.717 1.00 71.38 226 GLY A C 1
ATOM 1767 O O . GLY A 1 226 ? -3.123 9.778 20.454 1.00 71.38 226 GLY A O 1
ATOM 1768 N N . GLN A 1 227 ? -0.895 9.658 20.302 1.00 76.12 227 GLN A N 1
ATOM 1769 C CA . GLN A 1 227 ? -0.697 10.942 19.611 1.00 76.12 227 GLN A CA 1
ATOM 1770 C C . GLN A 1 227 ? -0.810 10.807 18.085 1.00 76.12 227 GLN A C 1
ATOM 1772 O O . GLN A 1 227 ? 0.091 11.174 17.329 1.00 76.12 227 GLN A O 1
ATOM 1777 N N . ARG A 1 228 ? -1.944 10.285 17.612 1.00 73.88 228 ARG A N 1
ATOM 1778 C CA . ARG A 1 228 ? -2.164 9.901 16.202 1.00 73.88 228 ARG A CA 1
ATOM 1779 C C . ARG A 1 228 ? -1.964 11.047 15.199 1.00 73.88 228 ARG A C 1
ATOM 1781 O O . ARG A 1 228 ? -1.415 10.832 14.116 1.00 73.88 228 ARG A O 1
ATOM 1788 N N . SER A 1 229 ? -2.345 12.271 15.571 1.00 76.69 229 SER A N 1
ATOM 1789 C CA . SER A 1 229 ? -2.185 13.471 14.732 1.00 76.69 229 SER A CA 1
ATOM 1790 C C . SER A 1 229 ? -0.719 13.799 14.453 1.00 76.69 229 SER A C 1
ATOM 1792 O O . SER A 1 229 ? -0.369 14.146 13.328 1.00 76.69 229 SER A O 1
ATOM 1794 N N . PHE A 1 230 ? 0.147 13.652 15.460 1.00 83.56 230 PHE A N 1
ATOM 1795 C CA . PHE A 1 230 ? 1.565 13.985 15.345 1.00 83.56 230 PHE A CA 1
ATOM 1796 C C . PHE A 1 230 ? 2.289 13.029 14.392 1.00 83.56 230 PHE A C 1
ATOM 1798 O O . PHE A 1 230 ? 2.973 13.478 13.474 1.00 83.56 230 PHE A O 1
ATOM 1805 N N . PHE A 1 231 ? 2.076 11.718 14.548 1.00 84.19 231 PHE A N 1
ATOM 1806 C CA . PHE A 1 231 ? 2.670 10.711 13.661 1.00 84.19 231 PHE A CA 1
ATOM 1807 C C . PHE A 1 231 ? 2.198 10.863 12.217 1.00 84.19 231 PHE A C 1
ATOM 1809 O O . PHE A 1 231 ? 3.003 10.746 11.295 1.00 84.19 231 PHE A O 1
ATOM 1816 N N . THR A 1 232 ? 0.918 11.175 12.013 1.00 82.88 232 THR A N 1
ATOM 1817 C CA . THR A 1 232 ? 0.376 11.397 10.669 1.00 82.88 232 THR A CA 1
ATOM 1818 C C . THR A 1 232 ? 1.016 12.622 10.021 1.00 82.88 232 THR A C 1
ATOM 1820 O O . THR A 1 232 ? 1.499 12.534 8.894 1.00 82.88 232 THR A O 1
ATOM 1823 N N . PHE A 1 233 ? 1.118 13.741 10.744 1.00 86.56 233 PHE A N 1
ATOM 1824 C CA . PHE A 1 233 ? 1.778 14.946 10.235 1.00 86.56 233 PHE A CA 1
ATOM 1825 C C . PHE A 1 233 ? 3.264 14.711 9.925 1.00 86.56 233 PHE A C 1
ATOM 1827 O O . PHE A 1 233 ? 3.741 15.127 8.871 1.00 86.56 233 PHE A O 1
ATOM 1834 N N . ALA A 1 234 ? 3.978 13.978 10.785 1.00 89.06 234 ALA A N 1
ATOM 1835 C CA . ALA A 1 234 ? 5.369 13.588 10.550 1.00 89.06 234 ALA A CA 1
ATOM 1836 C C . ALA A 1 234 ? 5.539 12.715 9.291 1.00 89.06 234 ALA A C 1
ATOM 1838 O O . ALA A 1 234 ? 6.534 12.831 8.577 1.00 89.06 234 ALA A O 1
ATOM 1839 N N . CYS A 1 235 ? 4.561 11.860 8.980 1.00 89.06 235 CYS A N 1
ATOM 1840 C CA . CYS A 1 235 ? 4.567 11.091 7.737 1.00 89.06 235 CYS A CA 1
ATOM 1841 C C . CYS A 1 235 ? 4.369 12.003 6.519 1.00 89.06 235 CYS A C 1
ATOM 1843 O O . CYS A 1 235 ? 5.120 11.886 5.554 1.00 89.06 235 CYS A O 1
ATOM 1845 N N . TYR A 1 236 ? 3.431 12.954 6.571 1.00 89.12 236 TYR A N 1
ATOM 1846 C CA . TYR A 1 236 ? 3.226 13.922 5.484 1.00 89.12 236 TYR A CA 1
ATOM 1847 C C . TYR A 1 236 ? 4.464 14.788 5.223 1.00 89.12 236 TYR A C 1
ATOM 1849 O O . TYR A 1 236 ? 4.827 15.006 4.065 1.00 89.12 236 TYR A O 1
ATOM 1857 N N . THR A 1 237 ? 5.154 15.247 6.272 1.00 90.00 237 THR A N 1
ATOM 1858 C CA . THR A 1 237 ? 6.404 16.004 6.106 1.00 90.00 237 THR A CA 1
ATOM 1859 C C . THR A 1 237 ? 7.520 15.137 5.531 1.00 90.00 237 THR A C 1
ATOM 1861 O O . THR A 1 237 ? 8.238 15.598 4.645 1.00 90.00 237 THR A O 1
ATOM 1864 N N . ALA A 1 238 ? 7.633 13.871 5.946 1.00 90.88 238 ALA A N 1
ATOM 1865 C CA . ALA A 1 238 ? 8.583 12.927 5.356 1.00 90.88 238 ALA A CA 1
ATOM 1866 C C . ALA A 1 238 ? 8.313 12.695 3.860 1.00 90.88 238 ALA A C 1
ATOM 1868 O O . ALA A 1 238 ? 9.251 12.709 3.066 1.00 90.88 238 ALA A O 1
ATOM 1869 N N . VAL A 1 239 ? 7.045 12.556 3.453 1.00 91.12 239 VAL A N 1
ATOM 1870 C CA . VAL A 1 239 ? 6.666 12.439 2.034 1.00 91.12 239 VAL A CA 1
ATOM 1871 C C . VAL A 1 239 ? 7.066 13.685 1.249 1.00 91.12 239 VAL A C 1
ATOM 1873 O O . VAL A 1 239 ? 7.693 13.570 0.196 1.00 91.12 239 VAL A O 1
ATOM 1876 N N . PHE A 1 240 ? 6.759 14.872 1.775 1.00 90.50 240 PHE A N 1
ATOM 1877 C CA . PHE A 1 240 ? 7.110 16.141 1.138 1.00 90.50 240 PHE A CA 1
ATOM 1878 C C . PHE A 1 240 ? 8.626 16.291 0.951 1.00 90.50 240 PHE A C 1
ATOM 1880 O O . PHE A 1 240 ? 9.093 16.578 -0.151 1.00 90.50 240 PHE A O 1
ATOM 1887 N N . VAL A 1 241 ? 9.406 16.026 2.002 1.00 91.12 241 VAL A N 1
ATOM 1888 C CA . VAL A 1 241 ? 10.874 16.070 1.953 1.00 91.12 241 VAL A CA 1
ATOM 1889 C C . VAL A 1 241 ? 11.426 15.010 0.995 1.00 91.12 241 VAL A C 1
ATOM 1891 O O . VAL A 1 241 ? 12.306 15.316 0.195 1.00 91.12 241 VAL A O 1
ATOM 1894 N N . GLY A 1 242 ? 10.892 13.787 1.017 1.00 87.94 242 GLY A N 1
ATOM 1895 C CA . GLY A 1 242 ? 11.313 12.707 0.124 1.00 87.94 242 GLY A CA 1
ATOM 1896 C C . GLY A 1 242 ? 11.113 13.049 -1.354 1.00 87.94 242 GLY A C 1
ATOM 1897 O O . GLY A 1 242 ? 12.033 12.875 -2.155 1.00 87.94 242 GLY A O 1
ATOM 1898 N N . PHE A 1 243 ? 9.958 13.616 -1.715 1.00 88.12 243 PHE A N 1
ATOM 1899 C CA . PHE A 1 243 ? 9.712 14.083 -3.082 1.00 88.12 243 PHE A CA 1
ATOM 1900 C C . PHE A 1 243 ? 10.564 15.297 -3.461 1.00 88.12 243 PHE A C 1
ATOM 1902 O O . PHE A 1 243 ? 11.074 15.335 -4.579 1.00 88.12 243 PHE A O 1
ATOM 1909 N N . LEU A 1 244 ? 10.786 16.255 -2.553 1.00 88.94 244 LEU A N 1
ATOM 1910 C CA . LEU A 1 244 ? 11.703 17.373 -2.807 1.00 88.94 244 LEU A CA 1
ATOM 1911 C C . LEU A 1 244 ? 13.117 16.880 -3.132 1.00 88.94 244 LEU A C 1
ATOM 1913 O O . LEU A 1 244 ? 13.725 17.355 -4.088 1.00 88.94 244 LEU A O 1
ATOM 1917 N N . ILE A 1 245 ? 13.618 15.899 -2.378 1.00 86.19 245 ILE A N 1
ATOM 1918 C CA . ILE A 1 245 ? 14.927 15.277 -2.616 1.00 86.19 245 ILE A CA 1
ATOM 1919 C C . ILE A 1 245 ? 14.938 14.513 -3.947 1.00 86.19 245 ILE A C 1
ATOM 1921 O O . ILE A 1 245 ? 15.928 14.565 -4.671 1.00 86.19 245 ILE A O 1
ATOM 1925 N N . ALA A 1 246 ? 13.846 13.826 -4.294 1.00 81.94 246 ALA A N 1
ATOM 1926 C CA . ALA A 1 246 ? 13.740 13.092 -5.554 1.00 81.94 246 ALA A CA 1
ATOM 1927 C C . ALA A 1 246 ? 13.702 14.015 -6.790 1.00 81.94 246 ALA A C 1
ATOM 1929 O O . ALA A 1 246 ? 14.188 13.626 -7.852 1.00 81.94 246 ALA A O 1
ATOM 1930 N N . VAL A 1 247 ? 13.150 15.227 -6.654 1.00 81.44 247 VAL A N 1
ATOM 1931 C CA . VAL A 1 247 ? 13.078 16.245 -7.721 1.00 81.44 247 VAL A CA 1
ATOM 1932 C C . VAL A 1 247 ? 14.354 17.095 -7.799 1.00 81.44 247 VAL A C 1
ATOM 1934 O O . VAL A 1 247 ? 14.725 17.544 -8.887 1.00 81.44 247 VAL A O 1
ATOM 1937 N N . ALA A 1 248 ? 15.049 17.302 -6.674 1.00 73.75 248 ALA A N 1
ATOM 1938 C CA . ALA A 1 248 ? 16.351 17.969 -6.625 1.00 73.75 248 ALA A CA 1
ATOM 1939 C C . ALA A 1 248 ? 17.345 17.281 -7.581 1.00 73.75 248 ALA A C 1
ATOM 1941 O O . ALA A 1 248 ? 17.265 16.071 -7.796 1.00 73.75 248 ALA A O 1
ATOM 1942 N N . PRO A 1 249 ? 18.239 18.050 -8.229 1.00 62.62 249 PRO A N 1
ATOM 1943 C CA . PRO A 1 249 ? 18.626 17.861 -9.621 1.00 62.62 249 PRO A CA 1
ATOM 1944 C C . PRO A 1 249 ? 19.106 16.432 -9.894 1.00 62.62 249 PRO A C 1
ATOM 1946 O O . PRO A 1 249 ? 20.273 16.087 -9.690 1.00 62.62 249 PRO A O 1
ATOM 1949 N N . ALA A 1 250 ? 18.177 15.628 -10.422 1.00 56.94 250 ALA A N 1
ATOM 1950 C CA . ALA A 1 250 ? 18.277 14.183 -10.641 1.00 56.94 250 ALA A CA 1
ATOM 1951 C C . ALA A 1 250 ? 19.449 13.746 -11.544 1.00 56.94 250 ALA A C 1
ATOM 1953 O O . ALA A 1 250 ? 19.702 12.558 -11.717 1.00 56.94 250 ALA A O 1
ATOM 1954 N N . ARG A 1 251 ? 20.184 14.704 -12.123 1.00 54.91 251 ARG A N 1
ATOM 1955 C CA . ARG A 1 251 ? 21.362 14.471 -12.963 1.00 54.91 251 ARG A CA 1
ATOM 1956 C C . ARG A 1 251 ? 22.683 14.360 -12.201 1.00 54.91 251 ARG A C 1
ATOM 1958 O O . ARG A 1 251 ? 23.616 13.811 -12.771 1.00 54.91 251 ARG A O 1
ATOM 1965 N N . PHE A 1 252 ? 22.796 14.865 -10.969 1.00 58.28 252 PHE A N 1
ATOM 1966 C CA . PHE A 1 252 ? 24.113 14.990 -10.323 1.00 58.28 252 PHE A CA 1
ATOM 1967 C C . PHE A 1 252 ? 24.453 13.867 -9.333 1.00 58.28 252 PHE A C 1
ATOM 1969 O O . PHE A 1 252 ? 25.634 13.583 -9.159 1.00 58.28 252 PHE A O 1
ATOM 1976 N N . ILE A 1 253 ? 23.469 13.206 -8.698 1.00 75.69 253 ILE A N 1
ATOM 1977 C CA . ILE A 1 253 ? 23.728 12.144 -7.702 1.00 75.69 253 ILE A CA 1
ATOM 1978 C C . ILE A 1 253 ? 22.613 11.074 -7.725 1.00 75.69 253 ILE A C 1
ATOM 1980 O O . ILE A 1 253 ? 21.598 11.236 -7.046 1.00 75.69 253 ILE A O 1
ATOM 1984 N N . PRO A 1 254 ? 22.795 9.938 -8.428 1.00 75.19 254 PRO A N 1
ATOM 1985 C CA . PRO A 1 254 ? 21.796 8.864 -8.492 1.00 75.19 254 PRO A CA 1
ATOM 1986 C C . PRO A 1 254 ? 21.366 8.306 -7.127 1.00 75.19 254 PRO A C 1
ATOM 1988 O O . PRO A 1 254 ? 20.202 7.964 -6.920 1.00 75.19 254 PRO A O 1
ATOM 1991 N N . GLY A 1 255 ? 22.296 8.257 -6.168 1.00 79.69 255 GLY A N 1
ATOM 1992 C CA . GLY A 1 255 ? 22.009 7.807 -4.805 1.00 79.69 255 GLY A CA 1
ATOM 1993 C C . GLY A 1 255 ? 21.053 8.728 -4.042 1.00 79.69 255 GLY A C 1
ATOM 1994 O O . GLY A 1 255 ? 20.284 8.245 -3.215 1.00 79.69 255 GLY A O 1
ATOM 1995 N N . LEU A 1 256 ? 21.046 10.032 -4.344 1.00 83.50 256 LEU A N 1
ATOM 1996 C CA . LEU A 1 256 ? 20.195 11.004 -3.656 1.00 83.50 256 LEU A CA 1
ATOM 1997 C C . LEU A 1 256 ? 18.734 10.868 -4.094 1.00 83.50 256 LEU A C 1
ATOM 1999 O O . LEU A 1 256 ? 17.846 10.804 -3.249 1.00 83.50 256 LEU A O 1
ATOM 2003 N N . THR A 1 257 ? 18.482 10.736 -5.399 1.00 82.75 257 THR A N 1
ATOM 2004 C CA . THR A 1 257 ? 17.132 10.496 -5.932 1.00 82.75 257 THR A CA 1
ATOM 2005 C C . THR A 1 257 ? 16.557 9.174 -5.421 1.00 82.75 257 THR A C 1
ATOM 2007 O O . THR A 1 257 ? 15.385 9.108 -5.048 1.00 82.75 257 THR A O 1
ATOM 2010 N N . TYR A 1 258 ? 17.391 8.133 -5.333 1.00 85.81 258 TYR A N 1
ATOM 2011 C CA . TYR A 1 258 ? 16.996 6.847 -4.758 1.00 85.81 258 TYR A CA 1
ATOM 2012 C C . TYR A 1 258 ? 16.673 6.967 -3.260 1.00 85.81 258 TYR A C 1
ATOM 2014 O O . TYR A 1 258 ? 15.618 6.506 -2.827 1.00 85.81 258 TYR A O 1
ATOM 2022 N N . ALA A 1 259 ? 17.501 7.668 -2.478 1.00 86.75 259 ALA A N 1
ATOM 2023 C CA . ALA A 1 259 ? 17.221 7.951 -1.068 1.00 86.75 259 ALA A CA 1
ATOM 2024 C C . ALA A 1 259 ? 15.936 8.781 -0.874 1.00 86.75 259 ALA A C 1
ATOM 2026 O O . ALA A 1 259 ? 15.158 8.505 0.039 1.00 86.75 259 ALA A O 1
ATOM 2027 N N . GLY A 1 260 ? 15.662 9.743 -1.760 1.00 87.06 260 GLY A N 1
ATOM 2028 C CA . GLY A 1 260 ? 14.406 10.499 -1.773 1.00 87.06 260 GLY A CA 1
ATOM 2029 C C . GLY A 1 260 ? 13.186 9.594 -1.962 1.00 87.06 260 GLY A C 1
ATOM 2030 O O . GLY A 1 260 ? 12.221 9.698 -1.206 1.00 87.06 260 GLY A O 1
ATOM 2031 N N . CYS A 1 261 ? 13.264 8.631 -2.888 1.00 88.00 261 CYS A N 1
ATOM 2032 C CA . CYS A 1 261 ? 12.212 7.629 -3.091 1.00 88.00 261 CYS A CA 1
ATOM 2033 C C . CYS A 1 261 ? 12.008 6.734 -1.855 1.00 88.00 261 CYS A C 1
ATOM 2035 O O . CYS A 1 261 ? 10.868 6.422 -1.521 1.00 88.00 261 CYS A O 1
ATOM 2037 N N . PHE A 1 262 ? 13.083 6.366 -1.146 1.00 89.81 262 PHE A N 1
ATOM 2038 C CA . PHE A 1 262 ? 12.999 5.631 0.125 1.00 89.81 262 PHE A CA 1
ATOM 2039 C C . PHE A 1 262 ? 12.251 6.413 1.194 1.00 89.81 262 PHE A C 1
ATOM 2041 O O . PHE A 1 262 ? 11.320 5.896 1.804 1.00 89.81 262 PHE A O 1
ATOM 2048 N N . ILE A 1 263 ? 12.656 7.662 1.423 1.00 90.12 263 ILE A N 1
ATOM 2049 C CA . ILE A 1 263 ? 12.057 8.518 2.452 1.00 90.12 263 ILE A CA 1
ATOM 2050 C C . ILE A 1 263 ? 10.579 8.755 2.129 1.00 90.12 263 ILE A C 1
ATOM 2052 O O . ILE A 1 263 ? 9.724 8.627 3.008 1.00 90.12 263 ILE A O 1
ATOM 2056 N N . ALA A 1 264 ? 10.274 9.021 0.856 1.00 90.38 264 ALA A N 1
ATOM 2057 C CA . ALA A 1 264 ? 8.911 9.213 0.393 1.00 90.38 264 ALA A CA 1
ATOM 2058 C C . ALA A 1 264 ? 8.066 7.947 0.617 1.00 90.38 264 ALA A C 1
ATOM 2060 O O . ALA A 1 264 ? 6.987 8.034 1.201 1.00 90.38 264 ALA A O 1
ATOM 2061 N N . ALA A 1 265 ? 8.559 6.766 0.226 1.00 88.94 265 ALA A N 1
ATOM 2062 C CA . ALA A 1 265 ? 7.861 5.496 0.435 1.00 88.94 265 ALA A CA 1
ATOM 2063 C C . ALA A 1 265 ? 7.625 5.207 1.926 1.00 88.94 265 ALA A C 1
ATOM 2065 O O . ALA A 1 265 ? 6.523 4.824 2.321 1.00 88.94 265 ALA A O 1
ATOM 2066 N N . CYS A 1 266 ? 8.631 5.453 2.768 1.00 89.94 266 CYS A N 1
ATOM 2067 C CA . CYS A 1 266 ? 8.549 5.240 4.210 1.00 89.94 266 CYS A CA 1
ATOM 2068 C C . CYS A 1 266 ? 7.508 6.127 4.897 1.00 89.94 266 CYS A C 1
ATOM 2070 O O . CYS A 1 266 ? 6.904 5.678 5.868 1.00 89.94 266 CYS A O 1
ATOM 2072 N N . GLY A 1 267 ? 7.292 7.354 4.419 1.00 87.44 267 GLY A N 1
ATOM 2073 C CA . GLY A 1 267 ? 6.206 8.215 4.893 1.00 87.44 267 GLY A CA 1
ATOM 2074 C C . GLY A 1 267 ? 4.855 7.862 4.268 1.00 87.44 267 GLY A C 1
ATOM 2075 O O . GLY A 1 267 ? 3.816 8.064 4.894 1.00 87.44 267 GLY A O 1
ATOM 2076 N N . MET A 1 268 ? 4.856 7.300 3.055 1.00 88.19 268 MET A N 1
ATOM 2077 C CA . MET A 1 268 ? 3.639 7.133 2.273 1.00 88.19 268 MET A CA 1
ATOM 2078 C C . MET A 1 268 ? 2.670 6.085 2.838 1.00 88.19 268 MET A C 1
ATOM 2080 O O . MET A 1 268 ? 1.490 6.346 3.073 1.00 88.19 268 MET A O 1
ATOM 2084 N N . TYR A 1 269 ? 3.178 4.886 3.093 1.00 84.69 269 TYR A N 1
ATOM 2085 C CA . TYR A 1 269 ? 2.369 3.767 3.575 1.00 84.69 269 TYR A CA 1
ATOM 2086 C C . TYR A 1 269 ? 1.793 3.940 4.994 1.00 84.69 269 TYR A C 1
ATOM 2088 O O . TYR A 1 269 ? 0.638 3.566 5.193 1.00 84.69 269 TYR A O 1
ATOM 2096 N N . PRO A 1 270 ? 2.508 4.508 5.989 1.00 85.31 270 PRO A N 1
ATOM 2097 C CA . PRO A 1 270 ? 1.928 4.755 7.314 1.00 85.31 270 PRO A CA 1
ATOM 2098 C C . PRO A 1 270 ? 0.925 5.915 7.383 1.00 85.31 270 PRO A C 1
ATOM 2100 O O . PRO A 1 270 ? 0.085 5.915 8.285 1.00 85.31 270 PRO A O 1
ATOM 2103 N N . ALA A 1 271 ? 0.972 6.900 6.478 1.00 84.94 271 ALA A N 1
ATOM 2104 C CA . ALA A 1 271 ? 0.067 8.050 6.591 1.00 84.94 271 ALA A CA 1
ATOM 2105 C C . ALA A 1 271 ? -1.392 7.705 6.245 1.00 84.94 271 ALA A C 1
ATOM 2107 O O . ALA A 1 271 ? -2.297 8.304 6.820 1.00 84.94 271 ALA A O 1
ATOM 2108 N N . ILE A 1 272 ? -1.641 6.711 5.380 1.00 82.62 272 ILE A N 1
ATOM 2109 C CA . ILE A 1 272 ? -3.006 6.263 5.051 1.00 82.62 272 ILE A CA 1
ATOM 2110 C C . ILE A 1 272 ? -3.759 5.731 6.287 1.00 82.62 272 ILE A C 1
ATOM 2112 O O . ILE A 1 272 ? -4.816 6.281 6.610 1.00 82.62 272 ILE A O 1
ATOM 2116 N N . PRO A 1 273 ? -3.259 4.713 7.021 1.00 78.00 273 PRO A N 1
ATOM 2117 C CA . PRO A 1 273 ? -3.933 4.235 8.225 1.00 78.00 273 PRO A CA 1
ATOM 2118 C C . PRO A 1 273 ? -4.010 5.314 9.312 1.00 78.00 273 PRO A C 1
ATOM 2120 O O . PRO A 1 273 ? -5.005 5.359 10.030 1.00 78.00 273 PRO A O 1
ATOM 2123 N N . GLY A 1 274 ? -3.017 6.209 9.408 1.00 78.56 274 GLY A N 1
ATOM 2124 C CA . GLY A 1 274 ? -3.061 7.355 10.323 1.00 78.56 274 GLY A CA 1
ATOM 2125 C C . GLY A 1 274 ? -4.203 8.329 10.015 1.00 78.56 274 GLY A C 1
ATOM 2126 O O . GLY A 1 274 ? -4.942 8.727 10.915 1.00 78.56 274 GLY A O 1
ATOM 2127 N N . LEU A 1 275 ? -4.412 8.665 8.740 1.00 79.75 275 LEU A N 1
ATOM 2128 C CA . LEU A 1 275 ? -5.497 9.551 8.320 1.00 79.75 275 LEU A CA 1
ATOM 2129 C C . LEU A 1 275 ? -6.877 8.913 8.522 1.00 79.75 275 LEU A C 1
ATOM 2131 O O . LEU A 1 275 ? -7.808 9.587 8.965 1.00 79.75 275 LEU A O 1
ATOM 2135 N N . LEU A 1 276 ? -7.020 7.618 8.233 1.00 77.12 276 LEU A N 1
ATOM 2136 C CA . LEU A 1 276 ? -8.282 6.899 8.437 1.00 77.12 276 LEU A CA 1
ATOM 2137 C C . LEU A 1 276 ? -8.682 6.884 9.909 1.00 77.12 276 LEU A C 1
ATOM 2139 O O . LEU A 1 276 ? -9.843 7.122 10.237 1.00 77.12 276 LEU A O 1
ATOM 2143 N N . THR A 1 277 ? -7.722 6.664 10.808 1.00 72.56 277 THR A N 1
ATOM 2144 C CA . THR A 1 277 ? -8.017 6.621 12.242 1.00 72.56 277 THR A CA 1
ATOM 2145 C C . THR A 1 277 ? -8.282 8.006 12.818 1.00 72.56 277 THR A C 1
ATOM 2147 O O . THR A 1 277 ? -9.148 8.144 13.684 1.00 72.56 277 THR A O 1
ATOM 2150 N N . LEU A 1 278 ? -7.621 9.045 12.300 1.00 72.88 278 LEU A N 1
ATOM 2151 C CA . LEU A 1 278 ? -7.948 10.445 12.592 1.00 72.88 278 LEU A CA 1
ATOM 2152 C C . LEU A 1 278 ? -9.371 10.800 12.161 1.00 72.88 278 LEU A C 1
ATOM 2154 O O . LEU A 1 278 ? -10.129 11.339 12.966 1.00 72.88 278 LEU A O 1
ATOM 2158 N N . SER A 1 279 ? -9.749 10.429 10.937 1.00 68.56 279 SER A N 1
ATOM 2159 C CA . SER A 1 279 ? -11.095 10.661 10.396 1.00 68.56 279 SER A CA 1
ATOM 2160 C C . SER A 1 279 ? -12.150 9.957 11.253 1.00 68.56 279 SER A C 1
ATOM 2162 O O . SER A 1 279 ? -13.117 10.578 11.691 1.00 68.56 279 SER A O 1
ATOM 2164 N N . SER A 1 280 ? -11.912 8.685 11.600 1.00 64.38 280 SER A N 1
ATOM 2165 C CA . SER A 1 280 ? -12.834 7.903 12.433 1.00 64.38 280 SER A CA 1
ATOM 2166 C C . SER A 1 280 ? -12.997 8.448 13.856 1.00 64.38 280 SER A C 1
ATOM 2168 O O . SER A 1 280 ? -14.050 8.266 14.465 1.00 64.38 280 SER A O 1
ATOM 2170 N N . ASN A 1 281 ? -11.969 9.120 14.386 1.00 65.38 281 ASN A N 1
ATOM 2171 C CA . ASN A 1 281 ? -11.980 9.680 15.735 1.00 65.38 281 ASN A CA 1
ATOM 2172 C C . ASN A 1 281 ? -12.602 11.086 15.790 1.00 65.38 281 ASN A C 1
ATOM 2174 O O . ASN A 1 281 ? -13.211 11.428 16.802 1.00 65.38 281 ASN A O 1
ATOM 2178 N N . ASN A 1 282 ? -12.450 11.894 14.734 1.00 63.41 282 ASN A N 1
ATOM 2179 C CA . ASN A 1 282 ? -12.840 13.310 14.738 1.00 63.41 282 ASN A CA 1
ATOM 2180 C C . ASN A 1 282 ? -14.294 13.577 14.329 1.00 63.41 282 ASN A C 1
ATOM 2182 O O . ASN A 1 282 ? -14.836 14.623 14.678 1.00 63.41 282 ASN A O 1
ATOM 2186 N N . TRP A 1 283 ? -14.952 12.674 13.604 1.00 60.22 283 TRP A N 1
ATOM 2187 C CA . TRP A 1 283 ? -16.347 12.878 13.211 1.00 60.22 283 TRP A CA 1
ATOM 2188 C C . TRP A 1 283 ? -17.292 12.727 14.409 1.00 60.22 283 TRP A C 1
ATOM 2190 O O . TRP A 1 283 ? -17.139 11.799 15.189 1.00 60.22 283 TRP A O 1
ATOM 2200 N N . ALA A 1 284 ? -18.295 13.590 14.565 1.00 38.78 284 ALA A N 1
ATOM 2201 C CA . ALA A 1 284 ? -19.455 13.407 15.452 1.00 38.78 284 ALA A CA 1
ATOM 2202 C C . ALA A 1 284 ? -20.687 14.001 14.737 1.00 38.78 284 ALA A C 1
ATOM 2204 O O . ALA A 1 284 ? -20.545 15.101 14.200 1.00 38.78 284 ALA A O 1
ATOM 2205 N N . PRO A 1 285 ? -21.876 13.351 14.665 1.00 46.28 285 PRO A N 1
ATOM 2206 C CA . PRO A 1 285 ? -22.365 12.126 15.325 1.00 46.28 285 PRO A CA 1
ATOM 2207 C C . PRO A 1 285 ? -22.188 10.833 14.492 1.00 46.28 285 PRO A C 1
ATOM 2209 O O . PRO A 1 285 ? -21.877 10.883 13.305 1.00 46.28 285 PRO A O 1
ATOM 2212 N N . ASP A 1 286 ? -22.449 9.667 15.103 1.00 46.72 286 ASP A N 1
ATOM 2213 C CA . ASP A 1 286 ? -22.145 8.312 14.586 1.00 46.72 286 ASP A CA 1
ATOM 2214 C C . ASP A 1 286 ? -22.659 7.963 13.191 1.00 46.72 286 ASP A C 1
ATOM 2216 O O . ASP A 1 286 ? -22.049 7.157 12.495 1.00 46.72 286 ASP A O 1
ATOM 2220 N N . ALA A 1 287 ? -23.752 8.577 12.749 1.00 40.94 287 ALA A N 1
ATOM 2221 C CA . ALA A 1 287 ? -24.289 8.325 11.419 1.00 40.94 287 ALA A CA 1
ATOM 2222 C C . ALA A 1 287 ? -23.427 8.937 10.296 1.00 40.94 287 ALA A C 1
ATOM 2224 O O . ALA A 1 287 ? -23.456 8.433 9.178 1.00 40.94 287 ALA A O 1
ATOM 2225 N N . LYS A 1 288 ? -22.612 9.961 10.599 1.00 41.34 288 LYS A N 1
ATOM 2226 C CA . LYS A 1 288 ? -21.587 10.469 9.673 1.00 41.34 288 LYS A CA 1
ATOM 2227 C C . LYS A 1 288 ? -20.347 9.571 9.622 1.00 41.34 288 LYS A C 1
ATOM 2229 O O . LYS A 1 288 ? -19.575 9.682 8.686 1.00 41.34 288 LYS A O 1
ATOM 2234 N N . ARG A 1 289 ? -20.152 8.690 10.616 1.00 42.66 289 ARG A N 1
ATOM 2235 C CA . ARG A 1 289 ? -18.934 7.873 10.769 1.00 42.66 289 ARG A CA 1
ATOM 2236 C C . ARG A 1 289 ? -18.881 6.621 9.896 1.00 42.66 289 ARG A C 1
ATOM 2238 O O . ARG A 1 289 ? -17.814 6.037 9.754 1.00 42.66 289 ARG A O 1
ATOM 2245 N N . ALA A 1 290 ? -20.029 6.188 9.383 1.00 37.72 290 ALA A N 1
ATOM 2246 C CA . ALA A 1 290 ? -20.176 4.973 8.580 1.00 37.72 290 ALA A CA 1
ATOM 2247 C C . ALA A 1 290 ? -20.225 5.238 7.062 1.00 37.72 290 ALA A C 1
ATOM 2249 O O . ALA A 1 290 ? -20.365 4.287 6.297 1.00 37.72 290 ALA A O 1
ATOM 2250 N N . CYS A 1 291 ? -20.165 6.509 6.653 1.00 35.50 291 CYS A N 1
ATOM 2251 C CA . CYS A 1 291 ? -20.166 6.950 5.257 1.00 35.50 291 CYS A CA 1
ATOM 2252 C C . CYS A 1 291 ? -18.740 7.303 4.834 1.00 35.50 291 CYS A C 1
ATOM 2254 O O . CYS A 1 291 ? -18.392 6.994 3.676 1.00 35.50 291 CYS A O 1
#

pLDDT: mean 76.74, std 13.69, range [33.03, 91.19]

Radius of gyration: 21.62 Å; Cα contacts (8 Å, |Δi|>4): 311; chains: 1; bounding box: 57×43×56 Å

InterPro domains:
  IPR011701 Major facilitator superfamily [PF07690] (2-285)
  IPR020846 Major facilitator superfamily domain [PS50850] (1-291)
  IPR036259 MFS transporter superfamily [G3DSA:1.20.1250.20] (1-125)
  IPR036259 MFS transporter superfamily [G3DSA:1.20.1250.20] (161-290)
  IPR036259 MFS transporter superfamily [SSF103473] (1-283)

Nearest PDB structures (foldseek):
  6rw3-assembly3_C  TM=6.508E-01  e=2.557E-04  Plasmodium falciparum
  8tgl-assembly1_A  TM=6.504E-01  e=6.495E-02  Homo sapiens
  8tgn-assembly1_A  TM=6.233E-01  e=7.082E-02  Homo sapiens
  8xoa-assembly1_A  TM=3.980E-01  e=2.855E-02  Homo sapiens
  8jsx-assembly1_A  TM=4.992E-01  e=1.915E-01  Homo sapiens

Foldseek 3Di:
DQQLLVLLQQCLVDDDPVSVVVSVVSNCVVCVVVVLVVLVQLLQQDFLLQSLLVVLLVLLVVLLVLLVLLVVLLVQCVCACPVHGGSVSVSSNVSSVVVNVVVVVCVVQDDSHLCPDPPDDPVVSVVRVVVSVVSCPVPVARDDPPDPDDLDVVLVVVLVPDPVNVVLVVVLVVLVVLVVCLSVCQLVLLVVLVDDSSVSSNLVNVLSVLLSVLSNVLSVVCSVVVVLVVSLVVLVVLLVQLVVQLVPPCPPDVVSNSVSSSSNSSSRSNNNSSSLSVLLVPDPDNSSNSD

Solvent-accessible surface area (backbone atoms only — not comparable to full-atom values): 15229 Å² total; per-residue (Å²): 87,50,68,34,13,50,38,32,31,51,53,35,68,52,88,45,73,69,52,50,52,51,35,53,52,53,37,52,64,46,48,67,57,51,62,64,49,52,54,50,53,50,59,75,73,40,47,77,82,58,40,42,40,53,48,18,48,54,49,22,50,53,33,42,48,53,24,50,46,35,50,51,51,55,61,42,50,73,46,51,61,59,91,80,40,58,23,72,35,51,50,32,32,53,54,11,49,52,39,30,54,51,35,59,54,40,67,79,71,61,62,95,41,70,85,72,30,85,88,53,53,77,67,57,36,48,54,51,51,48,52,42,49,49,60,31,56,84,41,91,72,51,88,61,96,78,63,89,73,75,85,54,66,67,38,52,53,55,34,73,71,33,68,67,49,54,53,52,50,50,54,49,48,56,48,52,51,50,49,52,50,46,70,70,41,46,44,56,54,41,29,72,64,73,41,52,71,69,55,14,31,56,61,44,27,62,35,24,48,48,13,22,53,36,7,46,53,49,23,50,52,29,55,74,68,66,50,44,69,58,54,26,52,53,17,53,52,34,26,53,52,10,47,52,41,36,64,44,70,63,86,80,43,58,68,50,29,51,49,10,50,35,40,19,38,30,13,48,58,34,26,56,38,34,49,54,48,49,54,67,68,69,60,81,60,69,66,45,66,81,112

Mean predicted aligned error: 10.04 Å

Sequence (291 aa):
MVAWGLVMTLTGIVQNYSGLLAARFFLGVTEAGLFPGLAFYVSLWYPRKNSQFRLALIFASASMAGAFSGLLAYLISKMDGVGGLEGWRWIFILEGLLTVVVAVFSFFLVWDEPATAAFLSEHEKRILLDALNYTQTETSTAPQLGNKHSFKWKHFVDALLDWQTWFHCLGYWGMACSVYALSLFLPTIIKGLGYSAALAQLLTIPVYAAATISCILVGYYSDKTGQRSFFTFACYTAVFVGFLIAVAPARFIPGLTYAGCFIAACGMYPAIPGLLTLSSNNWAPDAKRAC

Secondary structure (DSSP, 8-state):
-HHHHHHHHHHHH--SHHHHHHHHHHHHHHHTTHHHHHHHHHHHHS-GGGHHHHHHHHHHHHHHHHHHHHHHHHHHHTTTTGGG--HHHHHHHHHHHHHHHHHHHHHHH--S-TTT-TTS-HHHHHHHHHHHHHHHHSSS-S--TT------HHHHHHHHT-HHHHHHHHHHHHHHHHHHHHHHHHHHHHHHTT--HHHHHHTHHHHHHHHHHHHHHHHHHHHHH--HHHHHHHHHHHHHHHHHHHHTTTTT-HHHHHHHHHHHHHHHHHHHHHHHHHHHHH--SGGGTT-

Organism: Penicillium arizonense (NCBI:txid1835702)